Protein AF-0000000066300611 (afdb_homodimer)

Solvent-accessible surface area (backbone atoms only — not comparable to full-atom values): 15194 Å² total; per-residue (Å²): 109,29,47,36,50,57,90,80,69,51,39,39,29,37,36,24,60,88,38,47,88,64,49,62,66,86,45,49,84,45,43,46,34,36,36,34,33,24,65,70,36,45,50,52,45,61,69,58,53,57,88,77,66,75,49,32,30,39,36,43,58,37,56,87,83,40,64,66,54,74,66,55,47,49,52,50,50,51,55,45,48,54,32,42,75,70,75,20,22,33,38,34,24,20,60,80,40,23,33,62,27,28,38,52,51,17,42,52,34,35,78,69,68,40,88,54,21,62,62,50,34,23,71,48,38,35,75,59,28,38,67,39,70,66,33,49,50,47,43,52,54,56,45,56,77,74,98,105,30,50,36,54,47,90,82,68,49,36,42,30,40,36,24,57,88,37,46,90,65,49,62,64,86,46,49,84,44,43,45,32,38,37,33,33,24,66,70,36,46,49,52,46,63,69,58,55,59,90,79,65,76,50,32,31,39,34,44,56,36,57,88,83,42,64,67,54,72,66,55,46,50,52,51,50,51,54,47,48,55,32,39,75,68,76,18,23,34,37,33,25,19,62,79,40,24,32,62,26,28,38,52,50,17,43,53,40,34,77,69,67,41,88,56,22,61,63,50,35,23,70,47,35,34,75,58,28,40,67,38,71,67,34,50,49,46,41,52,54,56,46,58,77,73,98

Secondary structure (DSSP, 8-state):
-EEEESSSS-EEEEE-GGGGGG--GGGGGGEEEEEE-SHHHHHHHHHH--S---S-EEE----TT----HHHHHHHHHHHHHHHHTT-EEEEE-SSSSHHHHHHHHHHHHHTT-SSHHHHHHHHT-TT-S-SHHHHHHHHHHHHHH-/--EEEETTTEEEEEE-GGGGGG--GGGGGGEEEEEE--HHHHHHHHHH--S---S-EEE----TT----HHHHHHHHHHHHHHHHTT-EEEEE-SSSSHHHHHHHHHHHHHTT-SSHHHHHHHHT-TT-S-SHHHHHHHHHHHHHH-

InterPro domains:
  IPR000387 Tyrosine-specific protein phosphatases domain [PS50056] (74-107)
  IPR029021 Protein-tyrosine phosphatase-like [G3DSA:3.90.190.10] (31-146)
  IPR029021 Protein-tyrosine phosphatase-like [SSF52799] (42-145)
  IPR050561 Protein Tyrosine Phosphatase [PTHR23339] (54-143)

pLDDT: mean 81.82, std 16.59, range [35.62, 98.56]

Structure (mmCIF, N/CA/C/O backbone):
data_AF-0000000066300611-model_v1
#
loop_
_entity.id
_entity.type
_entity.pdbx_description
1 polymer 'Uncharacterized protein MJECL20'
#
loop_
_atom_site.group_PDB
_atom_site.id
_atom_site.type_symbol
_atom_site.label_atom_id
_atom_site.label_alt_id
_atom_site.label_comp_id
_atom_site.label_asym_id
_atom_site.label_entity_id
_atom_site.label_seq_id
_atom_site.pdbx_PDB_ins_code
_atom_site.Cartn_x
_atom_site.Cartn_y
_atom_site.Cartn_z
_atom_site.occupancy
_atom_site.B_iso_or_equiv
_atom_site.auth_seq_id
_atom_site.auth_comp_id
_atom_site.auth_asym_id
_atom_site.auth_atom_id
_atom_site.pdbx_PDB_model_num
ATOM 1 N N . MET A 1 1 ? 5.641 -22.641 1.576 1 38.28 1 MET A N 1
ATOM 2 C CA . MET A 1 1 ? 6.004 -21.281 1.202 1 38.28 1 MET A CA 1
ATOM 3 C C . MET A 1 1 ? 6.707 -21.25 -0.15 1 38.28 1 MET A C 1
ATOM 5 O O . MET A 1 1 ? 7.801 -21.812 -0.295 1 38.28 1 MET A O 1
ATOM 9 N N . GLY A 1 2 ? 5.961 -21.406 -1.256 1 44.06 2 GLY A N 1
ATOM 10 C CA . GLY A 1 2 ? 6.613 -21.531 -2.551 1 44.06 2 GLY A CA 1
ATOM 11 C C . GLY A 1 2 ? 7.23 -20.25 -3.037 1 44.06 2 GLY A C 1
ATOM 12 O O . GLY A 1 2 ? 6.785 -19.156 -2.662 1 44.06 2 GLY A O 1
ATOM 13 N N . LYS A 1 3 ? 8.586 -20.25 -3.113 1 54.28 3 LYS A N 1
ATOM 14 C CA . LYS A 1 3 ? 9.375 -19.172 -3.701 1 54.28 3 LYS A CA 1
ATOM 15 C C . LYS A 1 3 ? 9.227 -19.141 -5.219 1 54.28 3 LYS A C 1
ATOM 17 O O . LYS A 1 3 ? 9.195 -20.203 -5.863 1 54.28 3 LYS A O 1
ATOM 22 N N . CYS A 1 4 ? 8.398 -18.422 -5.734 1 49.91 4 CYS A N 1
ATOM 23 C CA . CYS A 1 4 ? 8.578 -18.234 -7.172 1 49.91 4 CYS A CA 1
ATOM 24 C C . CYS A 1 4 ? 9.719 -17.266 -7.457 1 49.91 4 CYS A C 1
ATOM 26 O O . CYS A 1 4 ? 9.68 -16.094 -7.047 1 49.91 4 CYS A O 1
ATOM 28 N N . ARG A 1 5 ? 10.969 -17.906 -7.391 1 49.34 5 ARG A N 1
ATOM 29 C CA . ARG A 1 5 ? 12.133 -17.094 -7.695 1 49.34 5 ARG A CA 1
ATOM 30 C C . ARG A 1 5 ? 12.195 -16.75 -9.18 1 49.34 5 ARG A C 1
ATOM 32 O O . ARG A 1 5 ? 11.953 -17.609 -10.031 1 49.34 5 ARG A O 1
ATOM 39 N N . HIS A 1 6 ? 11.594 -15.703 -9.594 1 43.25 6 HIS A N 1
ATOM 40 C CA . HIS A 1 6 ? 11.781 -15.539 -11.031 1 43.25 6 HIS A CA 1
ATOM 41 C C . HIS A 1 6 ? 13.242 -15.695 -11.422 1 43.25 6 HIS A C 1
ATOM 43 O O . HIS A 1 6 ? 13.602 -16.594 -12.18 1 43.25 6 HIS A O 1
ATOM 49 N N . ASN A 1 7 ? 13.969 -14.852 -12.07 1 41.53 7 ASN A N 1
ATOM 50 C CA . ASN A 1 7 ? 15.281 -15.109 -12.648 1 41.53 7 ASN A CA 1
ATOM 51 C C . ASN A 1 7 ? 16.328 -15.328 -11.57 1 41.53 7 ASN A C 1
ATOM 53 O O . ASN A 1 7 ? 17.5 -14.992 -11.758 1 41.53 7 ASN A O 1
ATOM 57 N N . GLY A 1 8 ? 16.156 -16.141 -10.469 1 38.12 8 GLY A N 1
ATOM 58 C CA . GLY A 1 8 ? 17.219 -16.312 -9.492 1 38.12 8 GLY A CA 1
ATOM 59 C C . GLY A 1 8 ? 17.219 -15.258 -8.406 1 38.12 8 GLY A C 1
ATOM 60 O O . GLY A 1 8 ? 17.891 -15.422 -7.383 1 38.12 8 GLY A O 1
ATOM 61 N N . GLU A 1 9 ? 16.859 -13.961 -8.672 1 40.28 9 GLU A N 1
ATOM 62 C CA . GLU A 1 9 ? 17.078 -12.883 -7.715 1 40.28 9 GLU A CA 1
ATOM 63 C C . GLU A 1 9 ? 15.781 -12.469 -7.035 1 40.28 9 GLU A C 1
ATOM 65 O O . GLU A 1 9 ? 15.797 -12.031 -5.883 1 40.28 9 GLU A O 1
ATOM 70 N N . VAL A 1 10 ? 14.797 -11.953 -7.746 1 43.28 10 VAL A N 1
ATOM 71 C CA . VAL A 1 10 ? 13.727 -11.242 -7.062 1 43.28 10 VAL A CA 1
ATOM 72 C C . VAL A 1 10 ? 12.727 -12.234 -6.488 1 43.28 10 VAL A C 1
ATOM 74 O O . VAL A 1 10 ? 12.141 -13.031 -7.227 1 43.28 10 VAL A O 1
ATOM 77 N N . SER A 1 11 ? 12.875 -12.641 -5.273 1 50.78 11 SER A N 1
ATOM 78 C CA . SER A 1 11 ? 12.07 -13.656 -4.598 1 50.78 11 SER A CA 1
ATOM 79 C C . SER A 1 11 ? 10.727 -13.086 -4.156 1 50.78 11 SER A C 1
ATOM 81 O O . SER A 1 11 ? 10.664 -12 -3.572 1 50.78 11 SER A O 1
ATOM 83 N N . ILE A 1 12 ? 9.781 -13 -5.105 1 55.75 12 ILE A N 1
ATOM 84 C CA . ILE A 1 12 ? 8.453 -12.766 -4.551 1 55.75 12 ILE A CA 1
ATOM 85 C C . ILE A 1 12 ? 7.957 -14.039 -3.859 1 55.75 12 ILE A C 1
ATOM 87 O O . ILE A 1 12 ? 8.141 -15.141 -4.371 1 55.75 12 ILE A O 1
ATOM 91 N N . PHE A 1 13 ? 7.781 -13.984 -2.574 1 59.84 13 PHE A N 1
ATOM 92 C CA . PHE A 1 13 ? 7.309 -15.109 -1.784 1 59.84 13 PHE A CA 1
ATOM 93 C C . PHE A 1 13 ? 5.789 -15.094 -1.671 1 59.84 13 PHE A C 1
ATOM 95 O O . PHE A 1 13 ? 5.188 -14.031 -1.49 1 59.84 13 PHE A O 1
ATOM 102 N N . GLY A 1 14 ? 5.262 -16.062 -2.262 1 60.91 14 GLY A N 1
ATOM 103 C CA . GLY A 1 14 ? 3.883 -16.312 -1.862 1 60.91 14 GLY A CA 1
ATOM 104 C C . GLY A 1 14 ? 3.764 -17.016 -0.524 1 60.91 14 GLY A C 1
ATOM 105 O O . GLY A 1 14 ? 4.492 -17.969 -0.251 1 60.91 14 GLY A O 1
ATOM 106 N N . VAL A 1 15 ? 3.229 -16.438 0.448 1 58.19 15 VAL A N 1
ATOM 107 C CA . VAL A 1 15 ? 3.094 -17.062 1.756 1 58.19 15 VAL A CA 1
ATOM 108 C C . VAL A 1 15 ? 1.617 -17.297 2.068 1 58.19 15 VAL A C 1
ATOM 110 O O . VAL A 1 15 ? 0.767 -16.469 1.72 1 58.19 15 VAL A O 1
ATOM 113 N N . ARG A 1 16 ? 1.437 -18.531 2.467 1 58.03 16 ARG A N 1
ATOM 114 C CA . ARG A 1 16 ? 0.155 -18.812 3.104 1 58.03 16 ARG A CA 1
ATOM 115 C C . ARG A 1 16 ? 0.204 -18.516 4.598 1 58.03 16 ARG A C 1
ATOM 117 O O . ARG A 1 16 ? 1.184 -18.844 5.27 1 58.03 16 ARG A O 1
ATOM 124 N N . PRO A 1 17 ? -0.755 -17.734 5.062 1 56.66 17 PRO A N 1
ATOM 125 C CA . PRO A 1 17 ? -0.739 -17.484 6.504 1 56.66 17 PRO A CA 1
ATOM 126 C C . PRO A 1 17 ? -0.326 -18.703 7.316 1 56.66 17 PRO A C 1
ATOM 128 O O . PRO A 1 17 ? 0.422 -18.578 8.289 1 56.66 17 PRO A O 1
ATOM 131 N N . ALA A 1 18 ? -0.857 -19.828 6.867 1 52.28 18 ALA A N 1
ATOM 132 C CA . ALA A 1 18 ? -0.562 -21.031 7.629 1 52.28 18 ALA A CA 1
ATOM 133 C C . ALA A 1 18 ? 0.941 -21.297 7.684 1 52.28 18 ALA A C 1
ATOM 135 O O . ALA A 1 18 ? 1.423 -22 8.578 1 52.28 18 ALA A O 1
ATOM 136 N N . SER A 1 19 ? 1.574 -20.625 6.793 1 55.75 19 SER A N 1
ATOM 137 C CA . SER A 1 19 ? 3.014 -20.875 6.734 1 55.75 19 SER A CA 1
ATOM 138 C C . SER A 1 19 ? 3.785 -19.766 7.453 1 55.75 19 SER A C 1
ATOM 140 O O . SER A 1 19 ? 5.016 -19.828 7.547 1 55.75 19 SER A O 1
ATOM 142 N N . PHE A 1 20 ? 3.07 -18.844 7.957 1 60 20 PHE A N 1
ATOM 143 C CA . PHE A 1 20 ? 3.736 -17.672 8.531 1 60 20 PHE A CA 1
ATOM 144 C C . PHE A 1 20 ? 4.59 -18.078 9.727 1 60 20 PHE A C 1
ATOM 146 O O . PHE A 1 20 ? 5.707 -17.578 9.891 1 60 20 PHE A O 1
ATOM 153 N N . PRO A 1 21 ? 4.109 -18.938 10.484 1 56.88 21 PRO A N 1
ATOM 154 C CA . PRO A 1 21 ? 5.031 -19.359 11.547 1 56.88 21 PRO A CA 1
ATOM 155 C C . PRO A 1 21 ? 6.352 -19.891 11.008 1 56.88 21 PRO A C 1
ATOM 157 O O . PRO A 1 21 ? 7.355 -19.906 11.719 1 56.88 21 PRO A O 1
ATOM 160 N N . TYR A 1 22 ? 6.254 -20.219 9.781 1 55.12 22 TYR A N 1
ATOM 161 C CA . TYR A 1 22 ? 7.445 -20.766 9.156 1 55.12 22 TYR A CA 1
ATOM 162 C C . TYR A 1 22 ? 8.109 -19.75 8.242 1 55.12 22 TYR A C 1
ATOM 164 O O . TYR A 1 22 ? 8.984 -20.094 7.441 1 55.12 22 TYR A O 1
ATOM 172 N N . PHE A 1 23 ? 7.586 -18.562 8.391 1 60.22 23 PHE A N 1
ATOM 173 C CA . PHE A 1 23 ? 8.195 -17.5 7.605 1 60.22 23 PHE A CA 1
ATOM 174 C C . PHE A 1 23 ? 9.68 -17.391 7.918 1 60.22 23 PHE A C 1
ATOM 176 O O . PHE A 1 23 ? 10.078 -17.391 9.086 1 60.22 23 PHE A O 1
ATOM 183 N N . PRO A 1 24 ? 10.422 -17.516 6.859 1 56.91 24 PRO A N 1
ATOM 184 C CA . PRO A 1 24 ? 11.859 -17.391 7.117 1 56.91 24 PRO A CA 1
ATOM 185 C C . PRO A 1 24 ? 12.25 -15.984 7.578 1 56.91 24 PRO A C 1
ATOM 187 O O . PRO A 1 24 ? 12.688 -15.172 6.77 1 56.91 24 PRO A O 1
ATOM 190 N N . PHE A 1 25 ? 12.164 -15.812 8.82 1 60.84 25 PHE A N 1
ATOM 191 C CA . PHE A 1 25 ? 12.438 -14.516 9.43 1 60.84 25 PHE A CA 1
ATOM 192 C C . PHE A 1 25 ? 13.875 -14.078 9.156 1 60.84 25 PHE A C 1
ATOM 194 O O . PHE A 1 25 ? 14.18 -12.883 9.188 1 60.84 25 PHE A O 1
ATOM 201 N N . ASN A 1 26 ? 14.641 -15.109 8.789 1 60.31 26 ASN A N 1
ATOM 202 C CA . ASN A 1 26 ? 16.016 -14.773 8.445 1 60.31 26 ASN A CA 1
ATOM 203 C C . ASN A 1 26 ? 16.094 -13.945 7.164 1 60.31 26 ASN A C 1
ATOM 205 O O . ASN A 1 26 ? 17.094 -13.297 6.898 1 60.31 26 ASN A O 1
ATOM 209 N N . LEU A 1 27 ? 15.008 -13.984 6.484 1 62.88 27 LEU A N 1
ATOM 210 C CA . LEU A 1 27 ? 14.984 -13.242 5.227 1 62.88 27 LEU A CA 1
ATOM 211 C C . LEU A 1 27 ? 14.281 -11.898 5.406 1 62.88 27 LEU A C 1
ATOM 213 O O . LEU A 1 27 ? 14.172 -11.125 4.457 1 62.88 27 LEU A O 1
ATOM 217 N N . MET A 1 28 ? 14.008 -11.648 6.641 1 70.56 28 MET A N 1
ATOM 218 C CA . MET A 1 28 ? 13.25 -10.43 6.898 1 70.56 28 MET A CA 1
ATOM 219 C C . MET A 1 28 ? 14.047 -9.188 6.5 1 70.56 28 MET A C 1
ATOM 221 O O . MET A 1 28 ? 13.477 -8.195 6.059 1 70.56 28 MET A O 1
ATOM 225 N N . ASP A 1 29 ? 15.375 -9.383 6.52 1 76.12 29 ASP A N 1
ATOM 226 C CA . ASP A 1 29 ? 16.234 -8.242 6.191 1 76.12 29 ASP A CA 1
ATOM 227 C C . ASP A 1 29 ? 16.203 -7.953 4.695 1 76.12 29 ASP A C 1
ATOM 229 O O . ASP A 1 29 ? 16.531 -6.84 4.27 1 76.12 29 ASP A O 1
ATOM 233 N N . ARG A 1 30 ? 15.812 -8.938 3.98 1 80.5 30 ARG A N 1
ATOM 234 C CA . ARG A 1 30 ? 15.789 -8.781 2.529 1 80.5 30 ARG A CA 1
ATOM 235 C C . ARG A 1 30 ? 14.414 -8.312 2.053 1 80.5 30 ARG A C 1
ATOM 237 O O . ARG A 1 30 ? 14.273 -7.859 0.915 1 80.5 30 ARG A O 1
ATOM 244 N N . ILE A 1 31 ? 13.508 -8.391 2.971 1 84.06 31 ILE A N 1
ATOM 245 C CA . ILE A 1 31 ? 12.141 -8.055 2.584 1 84.06 31 ILE A CA 1
ATOM 246 C C . ILE A 1 31 ? 11.922 -6.551 2.717 1 84.06 31 ILE A C 1
ATOM 248 O O . ILE A 1 31 ? 12.156 -5.977 3.779 1 84.06 31 ILE A O 1
ATOM 252 N N . GLY A 1 32 ? 11.523 -5.996 1.557 1 86.62 32 GLY A N 1
ATOM 253 C CA . GLY A 1 32 ? 11.258 -4.566 1.556 1 86.62 32 GLY A CA 1
ATOM 254 C C . GLY A 1 32 ? 9.781 -4.23 1.59 1 86.62 32 GLY A C 1
ATOM 255 O O . GLY A 1 32 ? 9.406 -3.094 1.88 1 86.62 32 GLY A O 1
ATOM 256 N N . GLY A 1 33 ? 8.961 -5.254 1.275 1 89.31 33 GLY A N 1
ATOM 257 C CA . GLY A 1 33 ? 7.535 -4.965 1.229 1 89.31 33 GLY A CA 1
ATOM 258 C C . GLY A 1 33 ? 6.668 -6.207 1.35 1 89.31 33 GLY A C 1
ATOM 259 O O . GLY A 1 33 ? 7.098 -7.309 0.994 1 89.31 33 GLY A O 1
ATOM 260 N N . PHE A 1 34 ? 5.5 -5.988 1.832 1 89.12 34 PHE A N 1
ATOM 261 C CA . PHE A 1 34 ? 4.457 -7.008 1.874 1 89.12 34 PHE A CA 1
ATOM 262 C C . PHE A 1 34 ? 3.254 -6.59 1.037 1 89.12 34 PHE A C 1
ATOM 264 O O . PHE A 1 34 ? 2.855 -5.422 1.054 1 89.12 34 PHE A O 1
ATOM 271 N N . VAL A 1 35 ? 2.76 -7.594 0.312 1 92.06 35 VAL A N 1
ATOM 272 C CA . VAL A 1 35 ? 1.477 -7.406 -0.358 1 92.06 35 VAL A CA 1
ATOM 273 C C . VAL A 1 35 ? 0.44 -8.359 0.232 1 92.06 35 VAL A C 1
ATOM 275 O O . VAL A 1 35 ? 0.629 -9.578 0.215 1 92.06 35 VAL A O 1
ATOM 278 N N . ILE A 1 36 ? -0.588 -7.781 0.734 1 90.25 36 ILE A N 1
ATOM 279 C CA . ILE A 1 36 ? -1.678 -8.555 1.324 1 90.25 36 ILE A CA 1
ATOM 280 C C . ILE A 1 36 ? -2.926 -8.43 0.453 1 90.25 36 ILE A C 1
ATOM 282 O O . ILE A 1 36 ? -3.385 -7.324 0.167 1 90.25 36 ILE A O 1
ATOM 286 N N . LEU A 1 37 ? -3.561 -9.578 0.119 1 92.5 37 LEU A N 1
ATOM 287 C CA . LEU A 1 37 ? -4.523 -9.539 -0.976 1 92.5 37 LEU A CA 1
ATOM 288 C C . LEU A 1 37 ? -5.938 -9.805 -0.468 1 92.5 37 LEU A C 1
ATOM 290 O O . LEU A 1 37 ? -6.883 -9.867 -1.256 1 92.5 37 LEU A O 1
ATOM 294 N N . ASP A 1 38 ? -6.09 -10.039 0.83 1 87 38 ASP A N 1
ATOM 295 C CA . ASP A 1 38 ? -7.445 -10.227 1.334 1 87 38 ASP A CA 1
ATOM 296 C C . ASP A 1 38 ? -7.555 -9.781 2.791 1 87 38 ASP A C 1
ATOM 298 O O . ASP A 1 38 ? -6.555 -9.742 3.51 1 87 38 ASP A O 1
ATOM 302 N N . GLU A 1 39 ? -8.773 -9.602 3.152 1 81.06 39 GLU A N 1
ATOM 303 C CA . GLU A 1 39 ? -9.055 -8.992 4.453 1 81.06 39 GLU A CA 1
ATOM 304 C C . GLU A 1 39 ? -8.734 -9.961 5.59 1 81.06 39 GLU A C 1
ATOM 306 O O . GLU A 1 39 ? -8.266 -9.547 6.652 1 81.06 39 GLU A O 1
ATOM 311 N N . LEU A 1 40 ? -9.086 -11.188 5.371 1 80.44 40 LEU A N 1
ATOM 312 C CA . LEU A 1 40 ? -8.852 -12.172 6.422 1 80.44 40 LEU A CA 1
ATOM 313 C C . LEU A 1 40 ? -7.371 -12.266 6.766 1 80.44 40 LEU A C 1
ATOM 315 O O . LEU A 1 40 ? -7 -12.273 7.941 1 80.44 40 LEU A O 1
ATOM 319 N N . TRP A 1 41 ? -6.582 -12.273 5.777 1 80.75 41 TRP A N 1
ATOM 320 C CA . TRP A 1 41 ? -5.141 -12.305 6 1 80.75 41 TRP A CA 1
ATOM 321 C C . TRP A 1 41 ? -4.652 -10.984 6.602 1 80.75 41 TRP A C 1
ATOM 323 O O . TRP A 1 41 ? -3.764 -10.984 7.457 1 80.75 41 TRP A O 1
ATOM 333 N N . LEU A 1 42 ? -5.141 -9.859 6.172 1 82.25 42 LEU A N 1
ATOM 334 C CA . LEU A 1 42 ? -4.762 -8.57 6.746 1 82.25 42 LEU A CA 1
ATOM 335 C C . LEU A 1 42 ? -5 -8.555 8.25 1 82.25 42 LEU A C 1
ATOM 337 O O . LEU A 1 42 ? -4.148 -8.102 9.016 1 82.25 42 LEU A O 1
ATOM 341 N N . ARG A 1 43 ? -6.133 -9.055 8.648 1 79.06 43 ARG A N 1
ATOM 342 C CA . ARG A 1 43 ? -6.473 -9.086 10.07 1 79.06 43 ARG A CA 1
ATOM 343 C C . ARG A 1 43 ? -5.473 -9.93 10.852 1 79.06 43 ARG A C 1
ATOM 345 O O . ARG A 1 43 ? -5 -9.523 11.914 1 79.06 43 ARG A O 1
ATOM 352 N N . ARG A 1 44 ? -5.211 -11.055 10.312 1 76.88 44 ARG A N 1
ATOM 353 C CA . ARG A 1 44 ? -4.25 -11.938 10.961 1 76.88 44 ARG A CA 1
ATOM 354 C C . ARG A 1 44 ? -2.863 -11.297 11 1 76.88 44 ARG A C 1
ATOM 356 O O . ARG A 1 44 ? -2.162 -11.391 12.008 1 76.88 44 ARG A O 1
ATOM 363 N N . TRP A 1 45 ? -2.553 -10.688 9.898 1 76.88 45 TRP A N 1
ATOM 364 C CA . TRP A 1 45 ? -1.269 -10.008 9.781 1 76.88 45 TRP A CA 1
ATOM 365 C C . TRP A 1 45 ? -1.129 -8.922 10.844 1 76.88 45 TRP A C 1
ATOM 367 O O . TRP A 1 45 ? -0.079 -8.797 11.477 1 76.88 45 TRP A O 1
ATOM 377 N N . CYS A 1 46 ? -2.113 -8.141 11.086 1 76.38 46 CYS A N 1
ATOM 378 C CA . CYS A 1 46 ? -2.1 -7.059 12.062 1 76.38 46 CYS A CA 1
ATOM 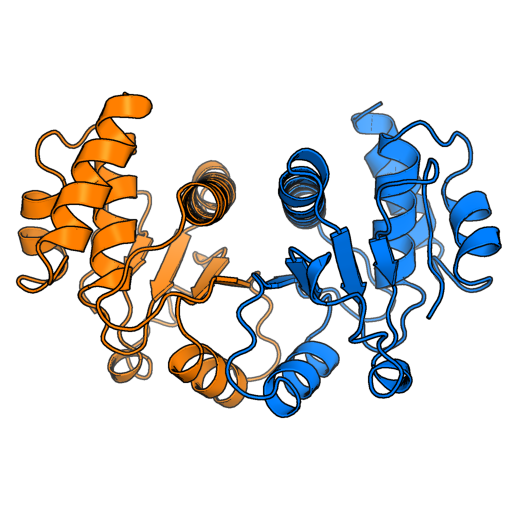379 C C . CYS A 1 46 ? -1.974 -7.605 13.484 1 76.38 46 CYS A C 1
ATOM 381 O O . CYS A 1 46 ? -1.42 -6.945 14.359 1 76.38 46 CYS A O 1
ATOM 383 N N . GLU A 1 47 ? -2.445 -8.852 13.664 1 73.62 47 GLU A N 1
ATOM 384 C CA . GLU A 1 47 ? -2.383 -9.484 14.984 1 73.62 47 GLU A CA 1
ATOM 385 C C . GLU A 1 47 ? -0.982 -10.016 15.273 1 73.62 47 GLU A C 1
ATOM 387 O O . GLU A 1 47 ? -0.556 -10.062 16.422 1 73.62 47 GLU A O 1
ATOM 392 N N . ILE A 1 48 ? -0.326 -10.484 14.219 1 68.81 48 ILE A N 1
ATOM 393 C CA . ILE A 1 48 ? 0.927 -11.203 14.438 1 68.81 48 ILE A CA 1
ATOM 394 C C . ILE A 1 48 ? 2.1 -10.227 14.336 1 68.81 48 ILE A C 1
ATOM 396 O O . ILE A 1 48 ? 3.178 -10.484 14.883 1 68.81 48 ILE A O 1
ATOM 400 N N . ILE A 1 49 ? 1.809 -9.367 13.469 1 60.66 49 ILE A N 1
ATOM 401 C CA . ILE A 1 49 ? 2.936 -8.461 13.289 1 60.66 49 ILE A CA 1
ATOM 402 C C . ILE A 1 49 ? 3.35 -7.879 14.633 1 60.66 49 ILE A C 1
ATOM 404 O O . ILE A 1 49 ? 2.504 -7.422 15.406 1 60.66 49 ILE A O 1
ATOM 408 N N . GLU A 1 50 ? 4.441 -8.641 15.164 1 58.22 50 GLU A N 1
ATOM 409 C CA . GLU A 1 50 ? 5.031 -8.133 16.391 1 58.22 50 GLU A CA 1
ATOM 410 C C . GLU A 1 50 ? 5.699 -6.781 16.172 1 58.22 50 GLU A C 1
ATOM 412 O O . GLU A 1 50 ? 6.223 -6.516 15.086 1 58.22 50 GLU A O 1
ATOM 417 N N . TYR A 1 51 ? 5.324 -5.707 16.938 1 52.38 51 TYR A N 1
ATOM 418 C CA . TYR A 1 51 ? 5.969 -4.402 17.047 1 52.38 51 TYR A CA 1
ATOM 419 C C . TYR A 1 51 ? 7.473 -4.551 17.234 1 52.38 51 TYR A C 1
ATOM 421 O O . TYR A 1 51 ? 7.934 -5.391 18 1 52.38 51 TYR A O 1
ATOM 429 N N . PRO A 1 52 ? 7.926 -3.73 16.25 1 49.84 52 PRO A N 1
ATOM 430 C CA . PRO A 1 52 ? 7.559 -2.818 15.172 1 49.84 52 PRO A CA 1
ATOM 431 C C . PRO A 1 52 ? 7.777 -3.426 13.789 1 49.84 52 PRO A C 1
ATOM 433 O O . PRO A 1 52 ? 8.891 -3.838 13.461 1 49.84 52 PRO A O 1
ATOM 436 N N . MET A 1 53 ? 6.852 -4.102 13.156 1 57.91 53 MET A N 1
ATOM 437 C CA . MET A 1 53 ? 7.121 -4.414 11.758 1 57.91 53 MET A CA 1
ATOM 438 C C . MET A 1 53 ? 7.281 -3.139 10.93 1 57.91 53 MET A C 1
ATOM 440 O O . MET A 1 53 ? 6.367 -2.316 10.867 1 57.91 53 MET A O 1
ATOM 444 N N . LYS A 1 54 ? 8.555 -2.943 10.609 1 76.69 54 LYS A N 1
ATOM 445 C CA . LYS A 1 54 ? 8.93 -1.707 9.93 1 76.69 54 LYS A CA 1
ATOM 446 C C . LYS A 1 54 ? 9.047 -1.919 8.43 1 76.69 54 LYS A C 1
ATOM 448 O O . LYS A 1 54 ? 9.984 -1.427 7.797 1 76.69 54 LYS A O 1
ATOM 453 N N . ILE A 1 55 ? 8.164 -2.857 7.93 1 84.25 55 ILE A N 1
ATOM 454 C CA . ILE A 1 55 ? 8.227 -3.102 6.492 1 84.25 55 ILE A CA 1
ATOM 455 C C . ILE A 1 55 ? 6.977 -2.549 5.816 1 84.25 55 ILE A C 1
ATOM 457 O O . ILE A 1 55 ? 5.855 -2.852 6.23 1 84.25 55 ILE A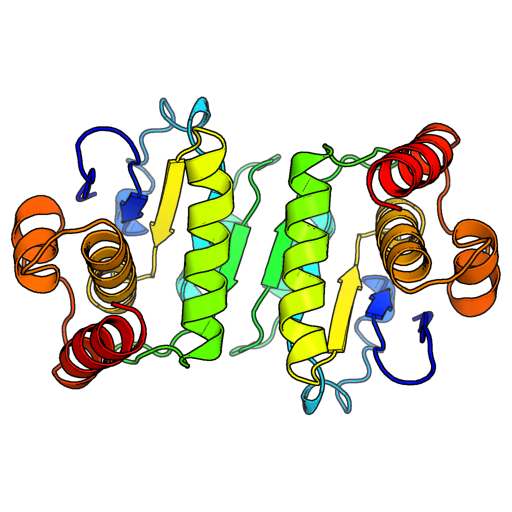 O 1
ATOM 461 N N . PRO A 1 56 ? 7.141 -1.707 4.793 1 91.62 56 PRO A N 1
ATOM 462 C CA . PRO A 1 56 ? 5.977 -1.221 4.047 1 91.62 56 PRO A CA 1
ATOM 463 C C . PRO A 1 56 ? 5.074 -2.352 3.561 1 91.62 56 PRO A C 1
ATOM 465 O O . PRO A 1 56 ? 5.562 -3.404 3.148 1 91.62 56 PRO A O 1
ATOM 468 N N . THR A 1 57 ? 3.754 -2.113 3.709 1 90.06 57 THR A N 1
ATOM 469 C CA . THR A 1 57 ? 2.773 -3.141 3.371 1 90.06 57 THR A CA 1
ATOM 470 C C . THR A 1 57 ? 1.65 -2.557 2.518 1 90.06 57 THR A C 1
ATOM 472 O O . THR A 1 57 ? 1.101 -1.502 2.842 1 90.06 57 THR A O 1
ATOM 475 N N . LEU A 1 58 ? 1.432 -3.227 1.402 1 93.56 58 LEU A N 1
ATOM 476 C CA . LEU A 1 58 ? 0.322 -2.861 0.528 1 93.56 58 LEU A CA 1
ATOM 477 C C . LEU A 1 58 ? -0.825 -3.859 0.661 1 93.56 58 LEU A C 1
ATOM 479 O O . LEU A 1 58 ? -0.644 -5.055 0.421 1 93.56 58 LEU A O 1
ATOM 483 N N . TYR A 1 59 ? -1.929 -3.346 1.061 1 91.5 59 TYR A N 1
ATOM 484 C CA . TYR A 1 59 ? -3.156 -4.133 1.116 1 91.5 59 TYR A CA 1
ATOM 485 C C . TYR A 1 59 ? -4.062 -3.811 -0.064 1 91.5 59 TYR A C 1
ATOM 487 O O . TYR A 1 59 ? -4.441 -2.654 -0.269 1 91.5 59 TYR A O 1
ATOM 495 N N . VAL A 1 60 ? -4.336 -4.797 -0.876 1 93.94 60 VAL A N 1
ATOM 496 C CA 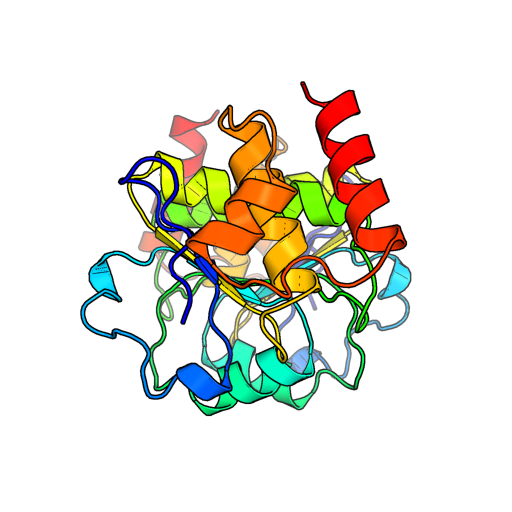. VAL A 1 60 ? -5.27 -4.703 -1.992 1 93.94 60 VAL A CA 1
ATOM 497 C C . VAL A 1 60 ? -6.312 -5.812 -1.894 1 93.94 60 VAL A C 1
ATOM 499 O O . VAL A 1 60 ? -6.031 -6.965 -2.232 1 93.94 60 VAL A O 1
ATOM 502 N N . PRO A 1 61 ? -7.508 -5.449 -1.519 1 91.06 61 PRO A N 1
ATOM 503 C CA . PRO A 1 61 ? -8.516 -6.496 -1.323 1 91.06 61 PRO A CA 1
ATOM 504 C C . PRO A 1 61 ? -9.008 -7.09 -2.639 1 91.06 61 PRO A C 1
ATOM 506 O O . PRO A 1 61 ? -9.453 -6.352 -3.525 1 91.06 61 PRO A O 1
ATOM 509 N N . ILE A 1 62 ? -8.914 -8.406 -2.771 1 93.25 62 ILE A N 1
ATOM 510 C CA . ILE A 1 62 ? -9.438 -9.188 -3.891 1 93.25 62 ILE A CA 1
ATOM 511 C C . ILE A 1 62 ? -10.359 -10.289 -3.369 1 93.25 62 ILE A C 1
ATOM 513 O O . ILE A 1 62 ? -10.016 -11 -2.422 1 93.25 62 ILE A O 1
ATOM 517 N N . GLU A 1 63 ? -11.547 -10.398 -3.941 1 92.31 63 GLU A N 1
ATOM 518 C CA . GLU A 1 63 ? -12.5 -11.43 -3.535 1 92.31 63 GLU A CA 1
ATOM 519 C C . GLU A 1 63 ? -11.922 -12.828 -3.727 1 92.31 63 GLU A C 1
ATOM 521 O O . GLU A 1 63 ? -11.227 -13.086 -4.711 1 92.31 63 GLU A O 1
ATOM 526 N N . ASP A 1 64 ? -12.273 -13.68 -2.762 1 90.88 64 ASP A N 1
ATOM 527 C CA . ASP A 1 64 ? -11.852 -15.062 -2.902 1 90.88 64 ASP A CA 1
ATOM 528 C C . ASP A 1 64 ? -12.242 -15.625 -4.27 1 90.88 64 ASP A C 1
ATOM 530 O O . ASP A 1 64 ? -13.352 -15.391 -4.746 1 90.88 64 ASP A O 1
ATOM 534 N N . TYR A 1 65 ? -11.266 -16.297 -4.984 1 94.5 65 TYR A N 1
ATOM 535 C CA . TYR A 1 65 ? -11.422 -16.875 -6.312 1 94.5 65 TYR A CA 1
ATOM 536 C C . TYR A 1 65 ? -11.602 -15.797 -7.371 1 94.5 65 TYR A C 1
ATOM 538 O O . TYR A 1 65 ? -11.836 -16.094 -8.539 1 94.5 65 TYR A O 1
ATOM 546 N N . GLY A 1 66 ? -11.492 -14.547 -6.957 1 95.38 66 GLY A N 1
ATOM 547 C CA . GLY A 1 66 ? -11.711 -13.438 -7.871 1 95.38 66 GLY A CA 1
ATOM 548 C C . GLY A 1 66 ? -10.43 -12.875 -8.453 1 95.38 66 GLY A C 1
ATOM 549 O O . GLY A 1 66 ? -9.359 -13.477 -8.305 1 95.38 66 GLY A O 1
ATOM 550 N N . ILE A 1 67 ? -10.578 -11.828 -9.242 1 96.56 67 ILE A N 1
ATOM 551 C CA . ILE A 1 67 ? -9.477 -11.125 -9.883 1 96.56 67 ILE A CA 1
ATOM 552 C C . ILE A 1 67 ? -9.484 -9.656 -9.445 1 96.56 67 ILE A C 1
ATOM 554 O O . ILE A 1 67 ? -10.531 -9.117 -9.07 1 96.56 67 ILE A O 1
ATOM 558 N N . PRO A 1 68 ? -8.32 -9.055 -9.367 1 95.81 68 PRO A N 1
ATOM 559 C CA . PRO A 1 68 ? -8.305 -7.609 -9.141 1 95.81 68 PRO A CA 1
ATOM 560 C C . PRO A 1 68 ? -8.766 -6.812 -10.359 1 95.81 68 PRO A C 1
ATOM 562 O O . PRO A 1 68 ? -8.883 -7.367 -11.453 1 95.81 68 PRO A O 1
ATOM 565 N N . THR A 1 69 ? -9.133 -5.516 -10.141 1 93.38 69 THR A N 1
ATOM 566 C CA . THR A 1 69 ? -9.25 -4.621 -11.289 1 93.38 69 THR A CA 1
ATOM 567 C C . THR A 1 69 ? -7.887 -4.414 -11.945 1 93.38 69 THR A C 1
ATOM 569 O O . THR A 1 69 ? -6.848 -4.676 -11.336 1 93.38 69 THR A O 1
ATOM 572 N N . VAL A 1 70 ? -7.883 -3.988 -13.148 1 95.38 70 VAL A N 1
ATOM 573 C CA . VAL A 1 70 ? -6.641 -3.689 -13.852 1 95.38 70 VAL A CA 1
ATOM 574 C C . VAL A 1 70 ? -5.855 -2.627 -13.086 1 95.38 70 VAL A C 1
ATOM 576 O O . VAL A 1 70 ? -4.633 -2.734 -12.938 1 95.38 70 VAL A O 1
ATOM 579 N N . GLU A 1 71 ? -6.551 -1.666 -12.547 1 90.5 71 GLU A N 1
ATOM 580 C CA . GLU A 1 71 ? -5.93 -0.586 -11.789 1 90.5 71 GLU A CA 1
ATOM 581 C C . GLU A 1 71 ? -5.273 -1.113 -10.516 1 90.5 71 GLU A C 1
ATOM 583 O O . GLU A 1 71 ? -4.156 -0.717 -10.18 1 90.5 71 GLU A O 1
ATOM 588 N N . ASP A 1 72 ? -5.961 -2.02 -9.836 1 93.12 72 ASP A N 1
ATOM 589 C CA . ASP A 1 72 ? -5.414 -2.611 -8.617 1 93.12 72 ASP A CA 1
ATOM 590 C C . ASP A 1 72 ? -4.188 -3.467 -8.93 1 93.12 72 ASP A C 1
ATOM 592 O O . ASP A 1 72 ? -3.225 -3.479 -8.164 1 93.12 72 ASP A O 1
ATOM 596 N N . MET A 1 73 ? -4.215 -4.133 -10.039 1 96 73 MET A N 1
ATOM 597 C CA . MET A 1 73 ? -3.055 -4.934 -10.43 1 96 73 MET A CA 1
ATOM 598 C C . MET A 1 73 ? -1.865 -4.039 -10.766 1 96 73 MET A C 1
ATOM 600 O O . MET A 1 73 ? -0.726 -4.359 -10.422 1 96 73 MET A O 1
ATOM 604 N N . ASP A 1 74 ? -2.162 -2.91 -11.438 1 94.44 74 ASP A N 1
ATOM 605 C CA . ASP A 1 74 ? -1.102 -1.944 -11.703 1 94.44 74 ASP A CA 1
ATOM 606 C C . ASP A 1 74 ? -0.445 -1.475 -10.406 1 94.44 74 ASP A C 1
ATOM 608 O O . ASP A 1 74 ? 0.78 -1.365 -10.328 1 94.44 74 ASP A O 1
ATOM 612 N N . LEU A 1 75 ? -1.274 -1.208 -9.484 1 93.19 75 LEU A N 1
ATOM 613 C CA . LEU A 1 75 ? -0.794 -0.77 -8.18 1 93.19 75 LEU A CA 1
ATOM 614 C C . LEU A 1 75 ? 0.108 -1.826 -7.547 1 93.19 75 LEU A C 1
ATOM 616 O O . LEU A 1 75 ? 1.17 -1.502 -7.012 1 93.19 75 LEU A O 1
ATOM 620 N N . ILE A 1 76 ? -0.231 -3.08 -7.594 1 94.75 76 ILE A N 1
ATOM 621 C CA . ILE A 1 76 ? 0.541 -4.188 -7.043 1 94.75 76 ILE A CA 1
ATOM 622 C C . ILE A 1 76 ? 1.872 -4.309 -7.781 1 94.75 76 ILE A C 1
ATOM 624 O O . ILE A 1 76 ? 2.932 -4.398 -7.156 1 94.75 76 ILE A O 1
ATOM 628 N N . VAL A 1 77 ? 1.756 -4.25 -9.062 1 93.38 77 VAL A N 1
ATOM 629 C CA . VAL A 1 77 ? 2.953 -4.398 -9.891 1 93.38 77 VAL A CA 1
ATOM 630 C C . VAL A 1 77 ? 3.924 -3.258 -9.594 1 93.38 77 VAL A C 1
ATOM 632 O O . VAL A 1 77 ? 5.129 -3.482 -9.445 1 93.38 77 VAL A O 1
ATOM 635 N N . ASP A 1 78 ? 3.424 -2.057 -9.516 1 91.88 78 ASP A N 1
ATOM 636 C CA . ASP A 1 78 ? 4.273 -0.902 -9.242 1 91.88 78 ASP A CA 1
ATOM 637 C C . ASP A 1 78 ? 4.93 -1.019 -7.867 1 91.88 78 ASP A C 1
ATOM 639 O O . ASP A 1 78 ? 6.094 -0.649 -7.695 1 91.88 78 ASP A O 1
ATOM 643 N N . PHE A 1 79 ? 4.211 -1.505 -6.922 1 93.25 79 PHE A N 1
ATOM 644 C CA . PHE A 1 79 ? 4.746 -1.712 -5.582 1 93.25 79 PHE A CA 1
ATOM 645 C C . PHE A 1 79 ? 5.879 -2.727 -5.602 1 93.25 79 PHE A C 1
ATOM 647 O O . PHE A 1 79 ? 6.934 -2.502 -4.996 1 93.25 79 PHE A O 1
ATOM 654 N N . ILE A 1 80 ? 5.672 -3.824 -6.293 1 90.69 80 ILE A N 1
ATOM 655 C CA . ILE A 1 80 ? 6.695 -4.859 -6.398 1 90.69 80 ILE A CA 1
ATOM 656 C C . ILE A 1 80 ? 7.922 -4.309 -7.121 1 90.69 80 ILE A C 1
ATOM 658 O O . ILE A 1 80 ? 9.047 -4.461 -6.648 1 90.69 80 ILE A O 1
ATOM 662 N N . LYS A 1 81 ? 7.676 -3.609 -8.188 1 89.81 81 LYS A N 1
ATOM 663 C CA . LYS A 1 81 ? 8.758 -3.049 -8.992 1 89.81 81 LYS A CA 1
ATOM 664 C C . LYS A 1 81 ? 9.617 -2.098 -8.164 1 89.81 81 LYS A C 1
ATOM 666 O O . LYS A 1 81 ? 10.844 -2.107 -8.266 1 89.81 81 LYS A O 1
ATOM 671 N N . TYR A 1 82 ? 8.953 -1.333 -7.406 1 88.38 82 TYR A N 1
ATOM 672 C CA . TYR A 1 82 ? 9.664 -0.379 -6.562 1 88.38 82 TYR A CA 1
ATOM 673 C C . TYR A 1 82 ? 10.664 -1.09 -5.66 1 88.38 82 TYR A C 1
ATOM 675 O O . TYR A 1 82 ? 11.844 -0.725 -5.621 1 88.38 82 TYR A O 1
ATOM 683 N N . HIS A 1 83 ? 10.289 -2.076 -4.961 1 89.5 83 HIS A N 1
ATOM 684 C CA . HIS A 1 83 ? 11.141 -2.756 -3.996 1 89.5 83 HIS A CA 1
ATOM 685 C C . HIS A 1 83 ? 12.195 -3.607 -4.695 1 89.5 83 HIS A C 1
ATOM 687 O O . HIS A 1 83 ? 13.359 -3.615 -4.297 1 89.5 83 HIS A O 1
ATOM 693 N N . VAL A 1 84 ? 11.812 -4.238 -5.77 1 86.81 84 VAL A N 1
ATOM 694 C CA . VAL A 1 84 ? 12.734 -5.113 -6.484 1 86.81 84 VAL A CA 1
ATOM 695 C C . VAL A 1 84 ? 13.828 -4.281 -7.152 1 86.81 84 VAL A C 1
ATOM 697 O O . VAL A 1 84 ? 14.992 -4.68 -7.172 1 86.81 84 VAL A O 1
ATOM 700 N N . SER A 1 85 ? 13.422 -3.15 -7.668 1 86.75 85 SER A N 1
ATOM 701 C CA . SER A 1 85 ? 14.398 -2.277 -8.312 1 86.75 85 SER A CA 1
ATOM 702 C C . SER A 1 85 ? 15.398 -1.734 -7.297 1 86.75 85 SER A C 1
ATOM 704 O O . SER A 1 85 ? 16.5 -1.308 -7.668 1 86.75 85 SER A O 1
ATOM 706 N N . ASN A 1 86 ? 15.047 -1.766 -6.094 1 86 86 ASN A N 1
ATOM 707 C CA . ASN A 1 86 ? 15.945 -1.323 -5.031 1 86 86 ASN A CA 1
ATOM 708 C C . ASN A 1 86 ? 16.641 -2.502 -4.348 1 86 86 ASN A C 1
ATOM 710 O O . ASN A 1 86 ? 17.125 -2.377 -3.221 1 86 86 ASN A O 1
ATOM 714 N N . GLY A 1 87 ? 16.547 -3.656 -4.969 1 83.19 87 GLY A N 1
ATOM 715 C CA . GLY A 1 87 ? 17.266 -4.836 -4.512 1 83.19 87 GLY A CA 1
ATOM 716 C C . GLY A 1 87 ? 16.594 -5.535 -3.352 1 83.19 87 GLY A C 1
ATOM 717 O O . GLY A 1 87 ? 17.234 -6.281 -2.605 1 83.19 87 GLY A O 1
ATOM 718 N N . ARG A 1 88 ? 15.336 -5.223 -3.127 1 85.81 88 ARG A N 1
ATOM 719 C CA . ARG A 1 88 ? 14.609 -5.824 -2.014 1 85.81 88 ARG A CA 1
ATOM 720 C C . ARG A 1 88 ? 13.617 -6.867 -2.512 1 85.81 88 ARG A C 1
ATOM 722 O O . ARG A 1 88 ? 13.234 -6.863 -3.684 1 85.81 88 ARG A O 1
ATOM 729 N N . GLU A 1 89 ? 13.219 -7.691 -1.6 1 84.81 89 GLU A N 1
ATOM 730 C CA . GLU A 1 89 ? 12.234 -8.727 -1.905 1 84.81 89 GLU A CA 1
ATOM 731 C C . GLU A 1 89 ? 10.844 -8.328 -1.422 1 84.81 89 GLU A C 1
ATOM 733 O O . GLU A 1 89 ? 10.711 -7.516 -0.502 1 84.81 89 GLU A O 1
ATOM 738 N N . VAL A 1 90 ? 9.852 -8.883 -2.17 1 88.62 90 VAL A N 1
ATOM 739 C CA . VAL A 1 90 ? 8.469 -8.609 -1.795 1 88.62 90 VAL A CA 1
ATOM 740 C C . VAL A 1 90 ? 7.73 -9.914 -1.532 1 88.62 90 VAL A C 1
ATOM 742 O O . VAL A 1 90 ? 7.883 -10.883 -2.283 1 88.62 90 VAL A O 1
ATOM 745 N N . VAL A 1 91 ? 7 -9.938 -0.464 1 86.62 91 VAL A N 1
ATOM 746 C CA . VAL A 1 91 ? 6.164 -11.086 -0.141 1 86.62 91 VAL A CA 1
ATOM 747 C C . VAL A 1 91 ? 4.715 -10.789 -0.51 1 86.62 91 VAL A C 1
ATOM 749 O O . VAL A 1 91 ? 4.145 -9.797 -0.063 1 86.62 91 VAL A O 1
ATOM 752 N N . VAL A 1 92 ? 4.188 -11.68 -1.369 1 90.62 92 VAL A N 1
ATOM 753 C CA . VAL A 1 92 ? 2.793 -11.586 -1.783 1 90.62 92 VAL A CA 1
ATOM 754 C C . VAL A 1 92 ? 1.984 -12.711 -1.154 1 90.62 92 VAL A C 1
ATOM 756 O O . VAL A 1 92 ? 2.361 -13.883 -1.254 1 90.62 92 VAL A O 1
ATOM 759 N N . SER A 1 93 ? 0.866 -12.266 -0.536 1 87.06 93 SER A N 1
ATOM 760 C CA . SER A 1 93 ? 0.154 -13.336 0.161 1 87.06 93 SER A CA 1
ATOM 761 C C . SER A 1 93 ? -1.345 -13.055 0.214 1 87.06 93 SER A C 1
ATOM 763 O O . SER A 1 93 ? -1.763 -11.906 0.347 1 87.06 93 SER A O 1
ATOM 765 N N . CYS A 1 94 ? -2.084 -14.094 0.1 1 88.25 94 CYS A N 1
ATOM 766 C CA . CYS A 1 94 ? -3.492 -14.125 0.479 1 88.25 94 CYS A CA 1
ATOM 767 C C . CYS A 1 94 ? -3.762 -15.25 1.473 1 88.25 94 CYS A C 1
ATOM 769 O O . CYS A 1 94 ? -2.842 -15.969 1.869 1 88.25 94 CYS A O 1
ATOM 771 N N . ILE A 1 95 ? -5.008 -15.461 1.891 1 82.5 95 ILE A N 1
ATOM 772 C CA . ILE A 1 95 ? -5.332 -16.422 2.941 1 82.5 95 ILE A CA 1
ATOM 773 C C . ILE A 1 95 ? -5.07 -17.844 2.447 1 82.5 95 ILE A C 1
ATOM 775 O O . ILE A 1 95 ? -4.562 -18.688 3.191 1 82.5 95 ILE A O 1
ATOM 779 N N . GLY A 1 96 ? -5.348 -18.188 1.233 1 83.44 96 GLY A N 1
ATOM 780 C CA . GLY A 1 96 ? -5.145 -19.516 0.693 1 83.44 96 GLY A CA 1
ATOM 781 C C . GLY A 1 96 ? -3.773 -19.703 0.077 1 83.44 96 GLY A C 1
ATOM 782 O O . GLY A 1 96 ? -3.281 -20.844 -0.009 1 83.44 96 GLY A O 1
ATOM 783 N N . GLY A 1 97 ? -3.207 -18.625 -0.512 1 82.94 97 GLY A N 1
ATOM 784 C CA . GLY A 1 97 ? -1.89 -18.688 -1.123 1 82.94 97 GLY A CA 1
ATOM 785 C C . GLY A 1 97 ? -1.887 -19.375 -2.473 1 82.94 97 GLY A C 1
ATOM 786 O O . GLY A 1 97 ? -0.864 -19.922 -2.896 1 82.94 97 GLY A O 1
ATOM 787 N N . HIS A 1 98 ? -3.012 -19.438 -3.131 1 86.94 98 HIS A N 1
ATOM 788 C CA . HIS A 1 98 ? -3.078 -20.172 -4.391 1 86.94 98 HIS A CA 1
ATOM 789 C C . HIS A 1 98 ? -3.566 -19.281 -5.523 1 86.94 98 HIS A C 1
ATOM 791 O O . HIS A 1 98 ? -2.795 -18.938 -6.426 1 86.94 98 HIS A O 1
ATOM 797 N N . GLY A 1 99 ? -4.797 -18.859 -5.504 1 90.5 99 GLY A N 1
ATOM 798 C CA . GLY A 1 99 ? -5.422 -18.172 -6.625 1 90.5 99 GLY A CA 1
ATOM 799 C C . GLY A 1 99 ? -4.957 -16.734 -6.781 1 90.5 99 GLY A C 1
ATOM 800 O O . GLY A 1 99 ? -4.297 -16.391 -7.762 1 90.5 99 GLY A O 1
ATOM 801 N N . ARG A 1 100 ? -5.324 -15.898 -5.77 1 92.19 100 ARG A N 1
ATOM 802 C CA . ARG A 1 100 ? -4.98 -14.477 -5.836 1 92.19 100 ARG A CA 1
ATOM 803 C C . ARG A 1 100 ? -3.471 -14.281 -5.832 1 92.19 100 ARG A C 1
ATOM 805 O O . ARG A 1 100 ? -2.932 -13.562 -6.68 1 92.19 100 ARG A O 1
ATOM 812 N N . THR A 1 101 ? -2.818 -15.023 -4.934 1 90.94 101 THR A N 1
ATOM 813 C CA . THR A 1 101 ? -1.361 -14.977 -4.891 1 90.94 101 THR A CA 1
ATOM 814 C C . THR A 1 101 ? -0.767 -15.469 -6.207 1 90.94 101 THR A C 1
ATOM 816 O O . THR A 1 101 ? 0.078 -14.805 -6.801 1 90.94 101 THR A O 1
ATOM 819 N N . GLY A 1 102 ? -1.232 -16.609 -6.648 1 91.69 102 GLY A N 1
ATOM 820 C CA . GLY A 1 102 ? -0.749 -17.156 -7.902 1 91.69 102 GLY A CA 1
ATOM 821 C C . GLY A 1 102 ? -0.938 -16.219 -9.078 1 91.69 102 GLY A C 1
ATOM 822 O O . GLY A 1 102 ? -0.077 -16.141 -9.961 1 91.69 102 GLY A O 1
ATOM 823 N N . THR A 1 103 ? -2.037 -15.516 -9.164 1 95.38 103 THR A N 1
ATOM 824 C CA . THR A 1 103 ? -2.334 -14.57 -10.234 1 95.38 103 THR A CA 1
ATOM 825 C C . THR A 1 103 ? -1.3 -13.445 -10.266 1 95.38 103 THR A C 1
ATOM 827 O O . THR A 1 103 ? -0.757 -13.125 -11.32 1 95.38 103 THR A O 1
ATOM 830 N N . VAL A 1 104 ? -0.963 -12.914 -9.109 1 94.88 104 VAL A N 1
ATOM 831 C CA . VAL A 1 104 ? 0.022 -11.836 -9.016 1 94.88 104 VAL A CA 1
ATOM 832 C C . VAL A 1 104 ? 1.397 -12.367 -9.422 1 94.88 104 VAL A C 1
ATOM 834 O O . VAL A 1 104 ? 2.109 -11.727 -10.203 1 94.88 104 VAL A O 1
ATOM 837 N N . LEU A 1 105 ? 1.715 -13.531 -8.938 1 92 105 LEU A N 1
ATOM 838 C CA . LEU A 1 105 ? 3.018 -14.117 -9.234 1 92 105 LEU A CA 1
AT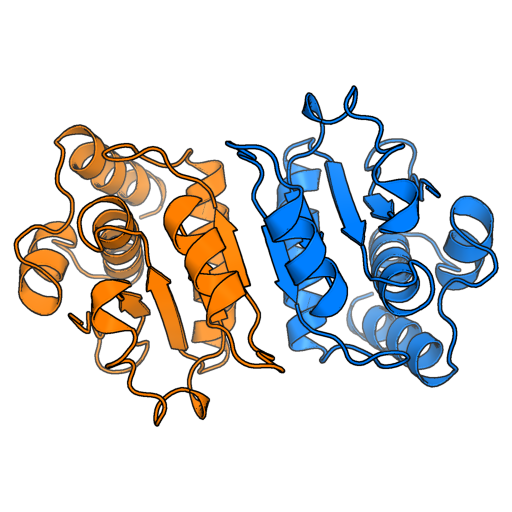OM 839 C C . LEU A 1 105 ? 3.162 -14.391 -10.727 1 92 105 LEU A C 1
ATOM 841 O O . LEU A 1 105 ? 4.219 -14.148 -11.312 1 92 105 LEU A O 1
ATOM 845 N N . ALA A 1 106 ? 2.148 -14.883 -11.297 1 93.44 106 ALA A N 1
ATOM 846 C CA . ALA A 1 106 ? 2.186 -15.18 -12.727 1 93.44 106 ALA A CA 1
ATOM 847 C C . ALA A 1 106 ? 2.369 -13.914 -13.547 1 93.44 106 ALA A C 1
ATOM 849 O O . ALA A 1 106 ? 3.174 -13.883 -14.484 1 93.44 106 ALA A O 1
ATOM 850 N N . ILE A 1 107 ? 1.659 -12.875 -13.211 1 95.12 107 ILE A N 1
ATOM 851 C CA . ILE A 1 107 ? 1.76 -11.617 -13.938 1 95.12 107 ILE A CA 1
ATOM 852 C C . ILE A 1 107 ? 3.166 -11.039 -13.781 1 95.12 107 ILE A C 1
ATOM 854 O O . ILE A 1 107 ? 3.775 -10.594 -14.758 1 95.12 107 ILE A O 1
ATOM 858 N N . TRP A 1 108 ? 3.668 -11.094 -12.578 1 93 108 TRP A N 1
ATOM 859 C CA . TRP A 1 108 ? 5.02 -10.586 -12.344 1 93 108 TRP A CA 1
ATOM 860 C C . TRP A 1 108 ? 6.039 -11.375 -13.164 1 93 108 TRP A C 1
ATOM 862 O O . TRP A 1 108 ? 6.922 -10.789 -13.797 1 93 108 TRP A O 1
ATOM 872 N N . ALA A 1 109 ? 5.926 -12.703 -13.188 1 90.75 109 ALA A N 1
ATOM 873 C CA . ALA A 1 109 ? 6.812 -13.547 -13.984 1 90.75 109 ALA A CA 1
ATOM 874 C C . ALA A 1 109 ? 6.727 -13.188 -15.469 1 90.75 109 ALA A C 1
ATOM 876 O O . ALA A 1 109 ? 7.754 -13.031 -16.125 1 90.75 109 ALA A O 1
ATOM 877 N N . GLY A 1 110 ? 5.531 -13.031 -15.93 1 93.12 110 GLY A N 1
ATOM 878 C CA . GLY A 1 110 ? 5.344 -12.672 -17.328 1 93.12 110 GLY A CA 1
ATOM 879 C C . GLY A 1 110 ? 5.953 -11.328 -17.688 1 93.12 110 GLY A C 1
ATOM 880 O O . GLY A 1 110 ? 6.613 -11.188 -18.719 1 93.12 110 GLY A O 1
ATOM 881 N N . LEU A 1 111 ? 5.738 -10.383 -16.875 1 92.81 111 LEU A N 1
ATOM 882 C CA . LEU A 1 111 ? 6.285 -9.047 -17.094 1 92.81 111 LEU A CA 1
ATOM 883 C C . LEU A 1 111 ? 7.809 -9.086 -17.109 1 92.81 111 LEU A C 1
ATOM 885 O O . LEU A 1 111 ? 8.453 -8.188 -17.656 1 92.81 111 LEU A O 1
ATOM 889 N N . ASN A 1 112 ? 8.312 -10.125 -16.516 1 90.31 112 ASN A N 1
ATOM 890 C CA . ASN A 1 112 ? 9.766 -10.25 -16.453 1 90.31 112 ASN A CA 1
ATOM 891 C C . ASN A 1 112 ? 10.281 -11.273 -17.469 1 90.31 112 ASN A C 1
ATOM 893 O O . ASN A 1 112 ? 11.359 -11.844 -17.281 1 90.31 112 ASN A O 1
ATOM 897 N N . GLY A 1 113 ? 9.484 -11.602 -18.406 1 90.94 113 GLY A N 1
ATOM 898 C CA . GLY A 1 113 ? 9.977 -12.289 -19.594 1 90.94 113 GLY A CA 1
ATOM 899 C C . GLY A 1 113 ? 9.648 -13.773 -19.609 1 90.94 113 GLY A C 1
ATOM 900 O O . GLY A 1 113 ? 10.023 -14.492 -20.531 1 90.94 113 GLY A O 1
ATOM 901 N N . VAL A 1 114 ? 8.961 -14.281 -18.672 1 90.81 114 VAL A N 1
ATOM 902 C CA . VAL A 1 114 ? 8.57 -15.688 -18.672 1 90.81 114 VAL A CA 1
ATOM 903 C C . VAL A 1 114 ? 7.473 -15.922 -19.703 1 90.81 114 VAL A C 1
ATOM 905 O O . VAL A 1 114 ? 6.438 -15.25 -19.688 1 90.81 114 VAL A O 1
ATOM 908 N N . GLU A 1 115 ? 7.582 -16.719 -20.656 1 92.44 115 GLU A N 1
ATOM 909 C CA . GLU A 1 115 ? 6.672 -16.938 -21.781 1 92.44 115 GLU A CA 1
ATOM 910 C C . GLU A 1 115 ? 5.391 -17.641 -21.312 1 92.44 115 GLU A C 1
ATOM 912 O O . GLU A 1 115 ? 4.301 -17.312 -21.797 1 92.44 115 GLU A O 1
ATOM 917 N N . ASN A 1 116 ? 5.453 -18.672 -20.422 1 94.75 116 ASN A N 1
ATOM 918 C CA . ASN A 1 116 ? 4.312 -19.406 -19.859 1 94.75 116 ASN A CA 1
ATOM 919 C C . ASN A 1 116 ? 4.191 -19.188 -18.359 1 94.75 116 ASN A C 1
ATOM 921 O O . ASN A 1 116 ? 4.41 -20.109 -17.578 1 94.75 116 ASN A O 1
ATOM 925 N N . PRO A 1 117 ? 3.723 -18 -18.031 1 93.81 117 PRO A N 1
ATOM 926 C CA . PRO A 1 117 ? 3.848 -17.594 -16.641 1 93.81 117 PRO A CA 1
ATOM 927 C C . PRO A 1 117 ? 3.004 -18.438 -15.688 1 93.81 117 PRO A C 1
ATOM 929 O O . PRO A 1 117 ? 3.424 -18.703 -14.555 1 93.81 117 PRO A O 1
ATOM 932 N N . ILE A 1 118 ? 1.821 -18.891 -16.141 1 95.31 118 ILE A N 1
ATOM 933 C CA . ILE A 1 118 ? 0.957 -19.688 -15.281 1 95.31 118 ILE A CA 1
ATOM 934 C C . ILE A 1 118 ? 1.609 -21.047 -15.016 1 95.31 118 ILE A C 1
ATOM 936 O O . ILE A 1 118 ? 1.688 -21.484 -13.867 1 95.31 118 ILE A O 1
ATOM 940 N N . GLU A 1 119 ? 2.072 -21.656 -16.016 1 94.31 119 GLU A N 1
ATOM 941 C CA . GLU A 1 119 ? 2.764 -22.922 -15.867 1 94.31 119 GLU A CA 1
ATOM 942 C C . GLU A 1 119 ? 4.004 -22.781 -14.992 1 94.31 119 GLU A C 1
ATOM 944 O O . GLU A 1 119 ? 4.285 -23.641 -14.156 1 94.31 119 GLU A O 1
ATOM 949 N N . TYR A 1 120 ? 4.707 -21.719 -15.266 1 90.44 120 TYR A N 1
ATOM 950 C CA . TYR A 1 120 ? 5.918 -21.438 -14.5 1 90.44 120 TYR A CA 1
ATOM 951 C C . TYR A 1 120 ? 5.617 -21.359 -13.008 1 90.44 120 TYR A C 1
ATOM 953 O O . TYR A 1 120 ? 6.312 -21.969 -12.195 1 90.44 120 TYR A O 1
ATOM 961 N N . VAL A 1 121 ? 4.562 -20.609 -12.602 1 90.5 121 VAL A N 1
ATOM 962 C CA . VAL A 1 121 ? 4.215 -20.422 -11.195 1 90.5 121 VAL A CA 1
ATOM 963 C C . VAL A 1 121 ? 3.678 -21.719 -10.609 1 90.5 121 VAL A C 1
ATOM 965 O O . VAL A 1 121 ? 3.922 -22.031 -9.445 1 90.5 121 VAL A O 1
ATOM 968 N N . ARG A 1 122 ? 2.986 -22.484 -11.375 1 90.06 122 ARG A N 1
ATOM 969 C CA . ARG A 1 122 ? 2.479 -23.766 -10.898 1 90.06 122 ARG A CA 1
ATOM 970 C C . ARG A 1 122 ? 3.619 -24.734 -10.625 1 90.06 122 ARG A C 1
ATOM 972 O O . ARG A 1 122 ? 3.541 -25.547 -9.695 1 90.06 122 ARG A O 1
ATOM 979 N N . GLU A 1 123 ? 4.656 -24.594 -11.328 1 87.06 123 GLU A N 1
ATOM 980 C CA . GLU A 1 123 ? 5.816 -25.453 -11.164 1 87.06 123 GLU A CA 1
ATOM 981 C C . GLU A 1 123 ? 6.703 -24.984 -10.016 1 87.06 123 GLU A C 1
ATOM 983 O O . GLU A 1 123 ? 7.211 -25.797 -9.242 1 87.06 123 GLU A O 1
ATOM 988 N N . CYS A 1 124 ? 6.898 -23.734 -9.906 1 83.62 124 CYS A N 1
ATOM 989 C CA . CYS A 1 124 ? 7.941 -23.203 -9.039 1 83.62 124 CYS A CA 1
ATOM 990 C C . CYS A 1 124 ? 7.363 -22.75 -7.703 1 83.62 124 CYS A C 1
ATOM 992 O O . CYS A 1 124 ? 8.102 -22.547 -6.738 1 83.62 124 CYS A O 1
ATOM 994 N N . TYR A 1 125 ? 6.031 -22.578 -7.641 1 82.44 125 TYR A N 1
ATOM 995 C CA . TYR A 1 125 ? 5.406 -22.078 -6.426 1 82.44 125 TYR A CA 1
ATOM 996 C C . TYR A 1 125 ? 4.367 -23.062 -5.898 1 82.44 125 TYR A C 1
ATOM 998 O O . TYR A 1 125 ? 4.59 -23.719 -4.883 1 82.44 125 TYR A O 1
ATOM 1006 N N . CYS A 1 126 ? 3.295 -23.25 -6.656 1 83.5 126 CYS A N 1
ATOM 1007 C CA . CYS A 1 126 ? 2.189 -24.094 -6.215 1 83.5 126 CYS A CA 1
ATOM 1008 C C . CYS A 1 126 ? 1.408 -24.625 -7.406 1 83.5 126 CYS A C 1
ATOM 1010 O O . CYS A 1 126 ? 0.908 -23.859 -8.227 1 83.5 126 CYS A O 1
ATOM 1012 N N . GLU A 1 127 ? 1.229 -25.906 -7.422 1 87.62 127 GLU A N 1
ATOM 1013 C CA . GLU A 1 127 ? 0.531 -26.547 -8.531 1 87.62 127 GLU A CA 1
ATOM 1014 C C . GLU A 1 127 ? -0.89 -26 -8.672 1 87.62 127 GLU A C 1
ATOM 1016 O O . GLU A 1 127 ? -1.451 -26 -9.773 1 87.62 127 GLU A O 1
ATOM 1021 N N . CYS A 1 128 ? -1.407 -25.484 -7.637 1 89.12 128 CYS A N 1
ATOM 1022 C CA . CYS A 1 128 ? -2.787 -25.016 -7.625 1 89.12 128 CYS A CA 1
ATOM 1023 C C . CYS A 1 128 ? -2.857 -23.531 -7.902 1 89.12 128 CYS A C 1
ATOM 1025 O O . CYS A 1 128 ? -3.936 -22.922 -7.855 1 89.12 128 CYS A O 1
ATOM 1027 N N . ALA A 1 129 ? -1.759 -22.922 -8.211 1 90.25 129 ALA A N 1
ATOM 1028 C CA . ALA A 1 129 ? -1.741 -21.469 -8.445 1 90.25 129 ALA A CA 1
ATOM 1029 C C . ALA A 1 129 ? -2.656 -21.094 -9.602 1 90.25 129 ALA A C 1
ATOM 1031 O O . ALA A 1 129 ? -2.711 -21.797 -10.617 1 90.25 129 ALA A O 1
ATOM 1032 N N . VAL A 1 130 ? -3.252 -19.922 -9.438 1 95.25 130 VAL A N 1
ATOM 1033 C CA . VAL A 1 130 ? -4.227 -19.469 -10.43 1 95.25 130 VAL A CA 1
ATOM 1034 C C . VAL A 1 130 ? -5.332 -20.516 -10.578 1 95.25 130 VAL A C 1
ATOM 1036 O O . VAL A 1 130 ? -5.254 -21.391 -11.445 1 95.25 130 VAL A O 1
ATOM 1039 N N . GLU A 1 131 ? -6.359 -20.359 -9.859 1 95.25 131 GLU A N 1
ATOM 1040 C CA . GLU A 1 131 ? -7.289 -21.453 -9.57 1 95.25 131 GLU A CA 1
ATOM 1041 C C . GLU A 1 131 ? -8.484 -21.438 -10.523 1 95.25 131 GLU A C 1
ATOM 1043 O O . GLU A 1 131 ? -9.094 -22.469 -10.781 1 95.25 131 GLU A O 1
ATOM 1048 N N . THR A 1 132 ? -8.875 -20.266 -11.008 1 97.31 132 THR A N 1
ATOM 1049 C CA . THR A 1 132 ? -10.094 -20.156 -11.797 1 97.31 132 THR A CA 1
ATOM 1050 C C . THR A 1 132 ? -9.773 -19.766 -13.234 1 97.31 132 THR A C 1
ATOM 1052 O O . THR A 1 132 ? -8.711 -19.203 -13.508 1 97.31 132 THR A O 1
ATOM 1055 N N . GLU A 1 133 ? -10.695 -20.094 -14.102 1 97.94 133 GLU A N 1
ATOM 1056 C CA . GLU A 1 133 ? -10.562 -19.672 -15.492 1 97.94 133 GLU A CA 1
ATOM 1057 C C . GLU A 1 133 ? -10.5 -18.156 -15.602 1 97.94 133 GLU A C 1
ATOM 1059 O O . GLU A 1 133 ? -9.781 -17.625 -16.453 1 97.94 133 GLU A O 1
ATOM 1064 N N . GLU A 1 134 ? -11.281 -17.531 -14.789 1 98.19 134 GLU A N 1
ATOM 1065 C CA . GLU A 1 134 ? -11.289 -16.078 -14.781 1 98.19 134 GLU A CA 1
ATOM 1066 C C . GLU A 1 134 ? -9.914 -15.516 -14.422 1 98.19 134 GLU A C 1
ATOM 1068 O O . GLU A 1 134 ? -9.453 -14.539 -15.016 1 98.19 134 GLU A O 1
ATOM 1073 N N . GLN A 1 135 ? -9.242 -16.094 -13.469 1 98.31 135 GLN A N 1
ATOM 1074 C CA . GLN A 1 135 ? -7.891 -15.688 -13.094 1 98.31 135 GLN A CA 1
ATOM 1075 C C . GLN A 1 135 ? -6.91 -15.938 -14.234 1 98.31 135 GLN A C 1
ATOM 1077 O O . GLN A 1 135 ? -6.051 -15.094 -14.516 1 98.31 135 GLN A O 1
ATOM 1082 N N . GLU A 1 136 ? -7.047 -17.078 -14.875 1 98.38 136 GLU A N 1
ATOM 1083 C CA . GLU A 1 136 ? -6.191 -17.375 -16.016 1 98.38 136 GLU A CA 1
ATOM 1084 C C . GLU A 1 136 ? -6.375 -16.359 -17.125 1 98.38 136 GLU A C 1
ATOM 1086 O O . GLU A 1 136 ? -5.395 -15.852 -17.688 1 98.38 136 GLU A O 1
ATOM 1091 N N . GLU A 1 137 ? -7.609 -16.078 -17.438 1 98.44 137 GLU A N 1
ATOM 1092 C CA . GLU A 1 137 ? -7.914 -15.117 -18.484 1 98.44 137 GLU A CA 1
ATOM 1093 C C . G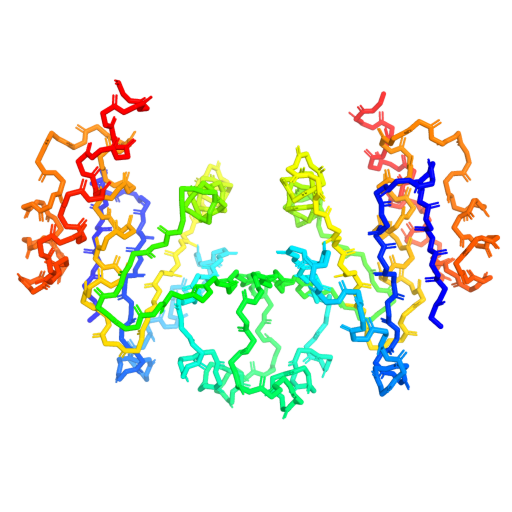LU A 1 137 ? -7.387 -13.727 -18.125 1 98.44 137 GLU A C 1
ATOM 1095 O O . GLU A 1 137 ? -6.883 -13.008 -18.984 1 98.44 137 GLU A O 1
ATOM 1100 N N . PHE A 1 138 ? -7.527 -13.398 -16.906 1 98.56 138 PHE A N 1
ATOM 1101 C CA . PHE A 1 138 ? -7.047 -12.094 -16.438 1 98.56 138 PHE A CA 1
ATOM 1102 C C . PHE A 1 138 ? -5.539 -11.977 -16.641 1 98.56 138 PHE A C 1
ATOM 1104 O O . PHE A 1 138 ? -5.047 -10.953 -17.109 1 98.56 138 PHE A O 1
ATOM 1111 N N . VAL A 1 139 ? -4.785 -13.039 -16.297 1 98.19 139 VAL A N 1
ATOM 1112 C CA . VAL A 1 139 ? -3.338 -13.047 -16.453 1 98.19 139 VAL A CA 1
ATOM 1113 C C . VAL A 1 139 ? -2.988 -12.828 -17.938 1 98.19 139 VAL A C 1
ATOM 1115 O O . VAL A 1 139 ? -2.17 -11.969 -18.266 1 98.19 139 VAL A O 1
ATOM 1118 N N . MET A 1 140 ? -3.654 -13.516 -18.766 1 98.06 140 MET A N 1
ATOM 1119 C CA . MET A 1 140 ? -3.359 -13.461 -20.203 1 98.06 140 MET A CA 1
ATOM 1120 C C . MET A 1 140 ? -3.691 -12.086 -20.766 1 98.06 140 MET A C 1
ATOM 1122 O O . MET A 1 140 ? -2.893 -11.5 -21.5 1 98.06 140 MET A O 1
ATOM 1126 N N . GLU A 1 141 ? -4.848 -11.57 -20.453 1 98 141 GLU A N 1
ATOM 1127 C CA . GLU A 1 141 ? -5.285 -10.281 -20.969 1 98 141 GLU A CA 1
ATOM 1128 C C . GLU A 1 141 ? -4.41 -9.148 -20.453 1 98 141 GLU A C 1
ATOM 1130 O O . GLU A 1 141 ? -4.082 -8.219 -21.203 1 98 141 GLU A O 1
ATOM 1135 N N . TYR A 1 142 ? -4.113 -9.234 -19.172 1 98.19 142 TYR A N 1
ATOM 1136 C CA . TYR A 1 142 ? -3.273 -8.203 -18.562 1 98.19 142 TYR A CA 1
ATOM 1137 C C . TYR A 1 142 ? -1.908 -8.148 -19.234 1 98.19 142 TYR A C 1
ATOM 1139 O O . TYR A 1 142 ? -1.41 -7.062 -19.547 1 98.19 142 TYR A O 1
ATOM 1147 N N . LEU A 1 143 ? -1.312 -9.281 -19.516 1 97.56 143 LEU A N 1
ATOM 1148 C CA . LEU A 1 143 ? 0.023 -9.359 -20.094 1 97.56 143 LEU A CA 1
ATOM 1149 C C . LEU A 1 143 ? -0.014 -9.016 -21.578 1 97.56 143 LEU A C 1
ATOM 1151 O O . LEU A 1 143 ? 0.919 -8.398 -22.094 1 97.56 143 LEU A O 1
ATOM 1155 N N . LYS A 1 144 ? -1.089 -9.359 -22.281 1 96.56 144 LYS A N 1
ATOM 1156 C CA . LYS A 1 144 ? -1.232 -9.031 -23.688 1 96.56 144 LYS A CA 1
ATOM 1157 C C . LYS A 1 144 ? -1.193 -7.527 -23.922 1 96.56 144 LYS A C 1
ATOM 1159 O O . LYS A 1 144 ? -0.61 -7.055 -24.891 1 96.56 144 LYS A O 1
ATOM 1164 N N . LYS A 1 145 ? -1.741 -6.758 -23.016 1 94.62 145 LYS A N 1
ATOM 1165 C CA . LYS A 1 145 ? -1.839 -5.309 -23.141 1 94.62 145 LYS A CA 1
ATOM 1166 C C . LYS A 1 145 ? -0.522 -4.633 -22.766 1 94.62 145 LYS A C 1
ATOM 1168 O O . LYS A 1 145 ? -0.3 -3.467 -23.094 1 94.62 145 LYS A O 1
ATOM 1173 N N . ARG A 1 146 ? 0.371 -5.34 -22.125 1 92.31 146 ARG A N 1
ATOM 1174 C CA . ARG A 1 146 ? 1.561 -4.695 -21.578 1 92.31 146 ARG A CA 1
ATOM 1175 C C . ARG A 1 146 ? 2.826 -5.23 -22.234 1 92.31 146 ARG A C 1
ATOM 1177 O O . ARG A 1 146 ? 3.908 -4.664 -22.062 1 92.31 146 ARG A O 1
ATOM 1184 N N . LEU A 1 147 ? 2.703 -6.285 -22.844 1 86.25 147 LEU A N 1
ATOM 1185 C CA . LEU A 1 147 ? 3.832 -6.848 -23.578 1 86.25 147 LEU A CA 1
ATOM 1186 C C . LEU A 1 147 ? 3.602 -6.762 -25.078 1 86.25 147 LEU A C 1
ATOM 1188 O O . LEU A 1 147 ? 2.461 -6.848 -25.547 1 86.25 147 LEU A O 1
ATOM 1192 N N . MET B 1 1 ? -10.219 17.172 11.445 1 35.62 1 MET B N 1
ATOM 1193 C CA . MET B 1 1 ? -9.898 16.516 10.18 1 35.62 1 MET B CA 1
ATOM 1194 C C . MET B 1 1 ? -9.5 17.547 9.125 1 35.62 1 MET B C 1
ATOM 1196 O O . MET B 1 1 ? -10.289 18.438 8.789 1 35.62 1 MET B O 1
ATOM 1200 N N . GLY B 1 2 ? -8.336 18.141 9.258 1 41.75 2 GLY B N 1
ATOM 1201 C CA . GLY B 1 2 ? -8.016 19.188 8.32 1 41.75 2 GLY B CA 1
ATOM 1202 C C . GLY B 1 2 ? -7.824 18.688 6.898 1 41.75 2 GLY B C 1
ATOM 1203 O O . GLY B 1 2 ? -7.461 17.531 6.688 1 41.75 2 GLY B O 1
ATOM 1204 N N . LYS B 1 3 ? -8.828 18.984 6.051 1 51.03 3 LYS B N 1
ATOM 1205 C CA . LYS B 1 3 ? -8.766 18.75 4.613 1 51.03 3 LYS B CA 1
ATOM 1206 C C . LYS B 1 3 ? -7.688 19.609 3.961 1 51.03 3 LYS B C 1
ATOM 1208 O O . LYS B 1 3 ? -7.566 20.812 4.266 1 51.03 3 LYS B O 1
ATOM 1213 N N . CYS B 1 4 ? -6.59 19.156 3.826 1 47.41 4 CYS B N 1
ATOM 1214 C CA . CYS B 1 4 ? -5.734 19.938 2.943 1 47.41 4 CYS B CA 1
ATOM 1215 C C . CYS B 1 4 ? -6.043 19.656 1.48 1 47.41 4 CYS B C 1
ATOM 1217 O O . CYS B 1 4 ? -5.836 18.531 1.011 1 47.41 4 CYS B O 1
ATOM 1219 N N . ARG B 1 5 ? -7.324 20.125 1.084 1 47.38 5 ARG B N 1
ATOM 1220 C CA . ARG B 1 5 ? -7.656 19.969 -0.328 1 47.38 5 ARG B CA 1
ATOM 1221 C C . ARG B 1 5 ? -6.688 20.75 -1.211 1 47.38 5 ARG B C 1
ATOM 1223 O O . ARG B 1 5 ? -6.352 21.891 -0.911 1 47.38 5 ARG B O 1
ATOM 1230 N N . HIS B 1 6 ? -5.762 20.047 -1.759 1 39.75 6 HIS B N 1
ATOM 1231 C CA . HIS B 1 6 ? -5.004 20.797 -2.746 1 39.75 6 HIS B CA 1
ATOM 1232 C C . HIS B 1 6 ? -5.777 20.922 -4.055 1 39.75 6 HIS B C 1
ATOM 1234 O O . HIS B 1 6 ? -6.324 19.938 -4.555 1 39.75 6 HIS B O 1
ATOM 1240 N N . ASN B 1 7 ? -5.664 22.188 -4.504 1 42.41 7 ASN B N 1
ATOM 1241 C CA . ASN B 1 7 ? -6.285 22.875 -5.633 1 42.41 7 ASN B CA 1
ATOM 1242 C C . ASN B 1 7 ? -7.746 22.469 -5.801 1 42.41 7 ASN B C 1
ATOM 1244 O O . ASN B 1 7 ? -8.281 22.5 -6.906 1 42.41 7 ASN B O 1
ATOM 1248 N N . GLY B 1 8 ? -8.492 22.188 -4.727 1 37.81 8 GLY B N 1
ATOM 1249 C CA . GLY B 1 8 ? -9.914 21.922 -4.906 1 37.81 8 GLY B CA 1
ATOM 1250 C C . GLY B 1 8 ? -10.211 20.484 -5.27 1 37.81 8 GLY B C 1
ATOM 1251 O O . GLY B 1 8 ? -11.359 20.031 -5.195 1 37.81 8 GLY B O 1
ATOM 1252 N N . GLU B 1 9 ? -9.297 19.781 -5.996 1 40.97 9 GLU B N 1
ATOM 1253 C CA . GLU B 1 9 ? -9.703 18.5 -6.566 1 40.97 9 GLU B CA 1
ATOM 1254 C C . GLU B 1 9 ? -9.125 17.328 -5.773 1 40.97 9 GLU B C 1
ATOM 1256 O O . GLU B 1 9 ? -9.75 16.281 -5.672 1 40.97 9 GLU B O 1
ATOM 1261 N N . VAL B 1 10 ? -7.777 17.203 -5.742 1 43.03 10 VAL B N 1
ATOM 1262 C CA . VAL B 1 10 ? -7.223 15.953 -5.215 1 43.03 10 VAL B CA 1
ATOM 1263 C C . VAL B 1 10 ? -7.113 16.031 -3.695 1 43.03 10 VAL B C 1
ATOM 1265 O O . VAL B 1 10 ? -6.473 16.953 -3.162 1 43.03 10 VAL B O 1
ATOM 1268 N N . SER B 1 11 ? -8.133 15.602 -2.965 1 50.62 11 SER B N 1
ATOM 1269 C CA . SER B 1 11 ? -8.242 15.758 -1.518 1 50.62 11 SER B CA 1
ATOM 1270 C C . SER B 1 11 ? -7.418 14.703 -0.785 1 50.62 11 SER B C 1
ATOM 1272 O O . SER B 1 11 ? -7.457 13.523 -1.134 1 50.62 11 SER B O 1
ATOM 1274 N N . ILE B 1 12 ? -6.117 14.953 -0.735 1 55.12 12 ILE B N 1
ATOM 1275 C CA . ILE B 1 12 ? -5.496 14.109 0.279 1 55.12 12 ILE B CA 1
ATOM 1276 C C . ILE B 1 12 ? -5.969 14.531 1.667 1 55.12 12 ILE B C 1
ATOM 1278 O O . ILE B 1 12 ? -6.086 15.727 1.95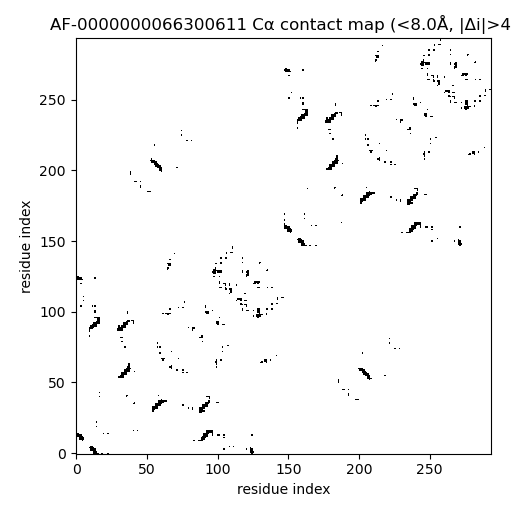2 1 55.12 12 ILE B O 1
ATOM 1282 N N . PHE B 1 13 ? -6.676 13.656 2.352 1 60.5 13 PHE B N 1
ATOM 1283 C CA . PHE B 1 13 ? -7.164 13.922 3.699 1 60.5 13 PHE B CA 1
ATOM 1284 C C . PHE B 1 13 ? -6.168 13.438 4.746 1 60.5 13 PHE B C 1
ATOM 1286 O O . PHE B 1 13 ? -5.578 12.367 4.594 1 60.5 13 PHE B O 1
ATOM 1293 N N . GLY B 1 14 ? -5.695 14.398 5.422 1 62.03 14 GLY B N 1
ATOM 1294 C CA . GLY B 1 14 ? -5.059 13.969 6.656 1 62.03 14 GLY B CA 1
ATOM 1295 C C . GLY B 1 14 ? -6.047 13.656 7.762 1 62.03 14 GLY B C 1
ATOM 1296 O O . GLY B 1 14 ? -7 14.406 7.98 1 62.03 14 GLY B O 1
ATOM 1297 N N . VAL B 1 15 ? -6.141 12.492 8.242 1 58.19 15 VAL B N 1
ATOM 1298 C CA . VAL B 1 15 ? -7.082 12.148 9.305 1 58.19 15 VAL B CA 1
ATOM 1299 C C . VAL B 1 15 ? -6.316 11.758 10.562 1 58.19 15 VAL B C 1
ATOM 1301 O O . VAL B 1 15 ? -5.266 11.117 10.484 1 58.19 15 VAL B O 1
ATOM 1304 N N . ARG B 1 16 ? -6.801 12.406 11.594 1 58.44 16 ARG B N 1
ATOM 1305 C CA . ARG B 1 16 ? -6.395 11.922 12.906 1 58.44 16 ARG B CA 1
ATOM 1306 C C . ARG B 1 16 ? -7.312 10.797 13.375 1 58.44 16 ARG B C 1
ATOM 1308 O O . ARG B 1 16 ? -8.539 10.898 13.258 1 58.44 16 ARG B O 1
ATOM 1315 N N . PRO B 1 17 ? -6.73 9.695 13.719 1 56.62 17 PRO B N 1
ATOM 1316 C CA . PRO B 1 17 ? -7.602 8.625 14.211 1 56.62 17 PRO B CA 1
ATOM 1317 C C . PRO B 1 17 ? -8.75 9.148 15.078 1 56.62 17 PRO B C 1
ATOM 1319 O O . PRO B 1 17 ? -9.875 8.664 14.969 1 56.62 17 PRO B O 1
ATOM 1322 N N . ALA B 1 18 ? -8.375 10.078 15.906 1 52.41 18 ALA B N 1
ATOM 1323 C CA . ALA B 1 18 ? -9.398 10.594 16.812 1 52.41 18 ALA B CA 1
ATOM 1324 C C . ALA B 1 18 ? -10.586 11.156 16.016 1 52.41 18 ALA B C 1
ATOM 1326 O O . ALA B 1 18 ? -11.695 11.266 16.547 1 52.41 18 ALA B O 1
ATOM 1327 N N . SER B 1 19 ? -10.289 11.367 14.82 1 55.34 19 SER B N 1
ATOM 1328 C CA . SER B 1 19 ? -11.344 11.969 14.008 1 55.34 19 SER B CA 1
ATOM 1329 C C . SER B 1 19 ? -12.062 10.914 13.172 1 55.34 19 SER B C 1
ATOM 1331 O O . SER B 1 19 ? -13.008 11.234 12.445 1 55.34 19 SER B O 1
ATOM 1333 N N . PHE B 1 20 ? -11.633 9.75 13.305 1 59.72 20 PHE B N 1
ATOM 1334 C CA . PHE B 1 20 ? -12.164 8.703 12.438 1 59.72 20 PHE B CA 1
ATOM 1335 C C . PHE B 1 20 ? -13.656 8.523 12.664 1 59.72 20 PHE B C 1
ATOM 1337 O O . PHE B 1 20 ? -14.422 8.352 11.711 1 59.72 20 PHE B O 1
ATOM 1344 N N . PRO B 1 21 ? -14.047 8.57 13.852 1 56.47 21 PRO B N 1
ATOM 1345 C CA . PRO B 1 21 ? -15.508 8.492 13.977 1 56.47 21 PRO B CA 1
ATOM 1346 C C . PRO B 1 21 ? -16.219 9.578 13.188 1 56.47 21 PRO B C 1
ATOM 1348 O O . PRO B 1 21 ? -17.406 9.438 12.867 1 56.47 21 PRO B O 1
ATOM 1351 N N . TYR B 1 22 ? -15.445 10.539 12.875 1 54.75 22 TYR B N 1
ATOM 1352 C CA . TYR B 1 22 ? -16.016 11.656 12.141 1 54.75 22 TYR B CA 1
ATOM 1353 C C . TYR B 1 22 ? -15.617 11.609 10.672 1 54.75 22 TYR B C 1
ATOM 1355 O O . TYR B 1 22 ? -15.789 12.594 9.938 1 54.75 22 TYR B O 1
ATOM 1363 N N . PHE B 1 23 ? -15.031 10.492 10.383 1 59.81 23 PHE B N 1
ATOM 1364 C CA . PHE B 1 23 ? -14.656 10.328 8.984 1 59.81 23 PHE B CA 1
ATOM 1365 C C . PHE B 1 23 ? -15.875 10.461 8.078 1 59.81 23 PHE B C 1
ATOM 1367 O O . PHE B 1 23 ? -16.922 9.883 8.352 1 59.81 23 PHE B O 1
ATOM 1374 N N . PRO B 1 24 ? -15.734 11.398 7.191 1 56.59 24 PRO B N 1
ATOM 1375 C CA . PRO B 1 24 ? -16.875 11.539 6.289 1 56.59 24 PRO B CA 1
ATOM 1376 C C . PRO B 1 24 ? -17.078 10.32 5.391 1 56.59 24 PRO B C 1
ATOM 1378 O O . PRO B 1 24 ? -16.625 10.312 4.242 1 56.59 24 PRO B O 1
ATOM 1381 N N . PHE B 1 25 ? -17.781 9.414 5.898 1 60.34 25 PHE B N 1
ATOM 1382 C CA . PH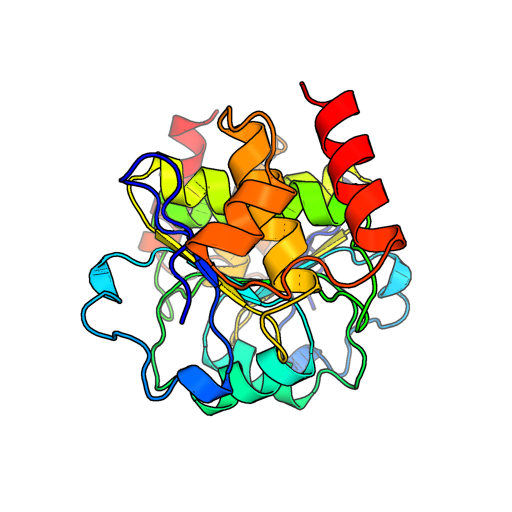E B 1 25 ? -18.016 8.148 5.211 1 60.34 25 PHE B CA 1
ATOM 1383 C C . PHE B 1 25 ? -18.719 8.383 3.881 1 60.34 25 PHE B C 1
ATOM 1385 O O . PHE B 1 25 ? -18.641 7.559 2.973 1 60.34 25 PHE B O 1
ATOM 1392 N N . ASN B 1 26 ? -19.312 9.602 3.828 1 60.09 26 ASN B N 1
ATOM 1393 C CA . ASN B 1 26 ? -19.953 9.938 2.562 1 60.09 26 ASN B CA 1
ATOM 1394 C C . ASN B 1 26 ? -18.938 10.102 1.441 1 60.09 26 ASN B C 1
ATOM 1396 O O . ASN B 1 26 ? -19.281 10.047 0.262 1 60.09 26 ASN B O 1
ATOM 1400 N N . LEU B 1 27 ? -17.719 10.234 1.868 1 62.47 27 LEU B N 1
ATOM 1401 C CA . LEU B 1 27 ? -16.672 10.422 0.875 1 62.47 27 LEU B CA 1
ATOM 1402 C C . LEU B 1 27 ? -15.938 9.109 0.605 1 62.47 27 LEU B C 1
ATOM 1404 O O . LEU B 1 27 ? -15.031 9.062 -0.227 1 62.47 27 LEU B O 1
ATOM 1408 N N . MET B 1 28 ? -16.484 8.117 1.175 1 70.06 28 MET B N 1
ATOM 1409 C CA . MET B 1 28 ? -15.812 6.832 1.051 1 70.06 28 MET B CA 1
ATOM 1410 C C . MET B 1 28 ? -15.781 6.371 -0.403 1 70.06 28 MET B C 1
ATOM 1412 O O . MET B 1 28 ? -14.828 5.723 -0.833 1 70.06 28 MET B O 1
ATOM 1416 N N . ASP B 1 29 ? -16.797 6.863 -1.15 1 76 29 ASP B N 1
ATOM 1417 C CA . ASP B 1 29 ? -16.875 6.449 -2.549 1 76 29 ASP B CA 1
ATOM 1418 C C . ASP B 1 29 ? -15.797 7.129 -3.385 1 76 29 ASP B C 1
ATOM 1420 O O . ASP B 1 29 ? -15.438 6.645 -4.461 1 76 29 ASP B O 1
ATOM 1424 N N . ARG B 1 30 ? -15.32 8.188 -2.852 1 80.69 30 ARG B N 1
ATOM 1425 C CA . ARG B 1 30 ? -14.305 8.938 -3.582 1 80.69 30 ARG B CA 1
ATOM 1426 C C . ARG B 1 30 ? -12.898 8.492 -3.189 1 80.69 30 ARG B C 1
ATOM 1428 O O . ARG B 1 30 ? -11.93 8.805 -3.879 1 80.69 30 ARG B O 1
ATOM 1435 N N . ILE B 1 31 ? -12.875 7.738 -2.115 1 84.19 31 ILE B N 1
ATOM 1436 C CA . ILE B 1 31 ? -11.57 7.348 -1.597 1 84.19 31 ILE B CA 1
ATOM 1437 C C . ILE B 1 31 ? -11.086 6.086 -2.311 1 84.19 31 ILE B C 1
ATOM 1439 O O . ILE B 1 31 ? -11.797 5.078 -2.346 1 84.19 31 ILE B O 1
ATOM 1443 N N . GLY B 1 32 ? -9.898 6.266 -2.91 1 86.94 32 GLY B N 1
ATOM 1444 C CA . GLY B 1 32 ? -9.32 5.129 -3.615 1 86.94 32 GLY B CA 1
ATOM 1445 C C . GLY B 1 32 ? -8.203 4.457 -2.846 1 86.94 32 GLY B C 1
ATOM 1446 O O . GLY B 1 32 ? -7.805 3.332 -3.168 1 86.94 32 GLY B O 1
ATOM 1447 N N . GLY B 1 33 ? -7.707 5.172 -1.819 1 89.44 33 GLY B N 1
ATOM 1448 C CA . GLY B 1 33 ? -6.586 4.598 -1.091 1 89.44 33 GLY B CA 1
ATOM 1449 C C . GLY B 1 33 ? -6.395 5.207 0.286 1 89.44 33 GLY B C 1
ATOM 1450 O O . GLY B 1 33 ? -6.77 6.355 0.519 1 89.44 33 GLY B O 1
ATOM 1451 N N . PHE B 1 34 ? -5.82 4.43 1.139 1 89.25 34 PHE B N 1
ATOM 1452 C CA . PHE B 1 34 ? -5.391 4.871 2.459 1 89.25 34 PHE B CA 1
ATOM 1453 C C . PHE B 1 34 ? -3.879 4.742 2.609 1 89.25 34 PHE B C 1
ATOM 1455 O O . PHE B 1 34 ? -3.287 3.758 2.16 1 89.25 34 PHE B O 1
ATOM 1462 N N . VAL B 1 35 ? -3.326 5.785 3.225 1 92.5 35 VAL B N 1
ATOM 1463 C CA . VAL B 1 35 ? -1.934 5.699 3.648 1 92.5 35 VAL B CA 1
ATOM 1464 C C . VAL B 1 35 ? -1.853 5.762 5.172 1 92.5 35 VAL B C 1
ATOM 1466 O O . VAL B 1 35 ? -2.309 6.73 5.785 1 92.5 35 VAL B O 1
ATOM 1469 N N . ILE B 1 36 ? -1.292 4.746 5.723 1 90.38 36 ILE B N 1
ATOM 1470 C CA . ILE B 1 36 ? -1.127 4.656 7.172 1 90.38 36 ILE B CA 1
ATOM 1471 C C . ILE B 1 36 ? 0.354 4.75 7.527 1 90.38 36 ILE B C 1
ATOM 1473 O O . ILE B 1 36 ? 1.171 3.973 7.027 1 90.38 36 ILE B O 1
ATOM 1477 N N . LEU B 1 37 ? 0.698 5.633 8.492 1 92.75 37 LEU B N 1
ATOM 1478 C CA . LEU B 1 37 ? 2.104 6.004 8.609 1 92.75 37 LEU B CA 1
ATOM 1479 C C . LEU B 1 37 ? 2.695 5.504 9.922 1 92.75 37 LEU B C 1
ATOM 1481 O O . LEU B 1 37 ? 3.859 5.773 10.227 1 92.75 37 LEU B O 1
ATOM 1485 N N . ASP B 1 38 ? 1.888 4.824 10.742 1 87.06 38 ASP B N 1
ATOM 1486 C CA . ASP B 1 38 ? 2.465 4.273 11.961 1 87.06 38 ASP B CA 1
ATOM 1487 C C . ASP B 1 38 ? 1.704 3.031 12.422 1 87.06 38 ASP B C 1
ATOM 1489 O O . ASP B 1 38 ? 0.541 2.842 12.062 1 87.06 38 ASP B O 1
ATOM 1493 N N . GLU B 1 39 ? 2.363 2.324 13.273 1 81.25 39 GLU B N 1
ATOM 1494 C CA . GLU B 1 39 ? 1.868 1.009 13.664 1 81.25 39 GLU B CA 1
ATOM 1495 C C . GLU B 1 39 ? 0.636 1.128 14.555 1 81.25 39 GLU B C 1
ATOM 1497 O O . GLU B 1 39 ? -0.282 0.31 14.469 1 81.25 39 GLU B O 1
ATOM 1502 N N . LEU B 1 40 ? 0.721 2.084 15.438 1 80.88 40 LEU B N 1
ATOM 1503 C CA . LEU B 1 40 ? -0.395 2.242 16.359 1 80.88 40 LEU B CA 1
ATOM 1504 C C . LEU B 1 40 ? -1.69 2.523 15.609 1 80.88 40 LEU B C 1
ATOM 1506 O O . LEU B 1 40 ? -2.723 1.912 15.891 1 80.88 40 LEU B O 1
ATOM 1510 N N . TRP B 1 41 ? -1.6 3.361 14.664 1 81.25 41 TRP B N 1
ATOM 1511 C CA . TRP B 1 41 ? -2.771 3.656 13.852 1 81.25 41 TRP B CA 1
ATOM 1512 C C . TRP B 1 41 ? -3.16 2.451 13 1 81.25 41 TRP B C 1
ATOM 1514 O O . TRP B 1 41 ? -4.348 2.178 12.805 1 81.25 41 TRP B O 1
ATOM 1524 N N . LEU B 1 42 ? -2.234 1.743 12.414 1 82.5 42 LEU B N 1
ATOM 1525 C CA . LEU B 1 42 ? -2.537 0.548 11.641 1 82.5 42 LEU B CA 1
ATOM 1526 C C . LEU B 1 42 ? -3.352 -0.446 12.461 1 82.5 42 LEU B C 1
ATOM 1528 O O . LEU B 1 42 ? -4.336 -1.005 11.969 1 82.5 42 LEU B O 1
ATOM 1532 N N . ARG B 1 43 ? -2.938 -0.643 13.68 1 79.19 43 ARG B N 1
ATOM 1533 C CA . ARG B 1 43 ? -3.639 -1.577 14.555 1 79.19 43 ARG B CA 1
ATOM 1534 C C . ARG B 1 43 ? -5.082 -1.14 14.781 1 79.19 43 ARG B C 1
ATOM 1536 O O . ARG B 1 43 ? -6.004 -1.954 14.695 1 79.19 43 ARG B O 1
ATOM 1543 N N . ARG B 1 44 ? -5.215 0.103 15.07 1 76.81 44 ARG B N 1
ATOM 1544 C CA . ARG B 1 44 ? -6.555 0.637 15.281 1 76.81 44 ARG B CA 1
ATOM 1545 C C . ARG B 1 44 ? -7.395 0.536 14.016 1 76.81 44 ARG B C 1
ATOM 1547 O O . ARG B 1 44 ? -8.578 0.195 14.07 1 76.81 44 ARG B O 1
ATOM 1554 N N . TRP B 1 45 ? -6.727 0.847 12.945 1 76.62 45 TRP B N 1
ATOM 1555 C CA . TRP B 1 45 ? -7.375 0.778 11.641 1 76.62 45 TRP B CA 1
ATOM 1556 C C . TRP B 1 45 ? -7.883 -0.632 11.359 1 76.62 45 TRP B C 1
ATOM 1558 O O . TRP B 1 45 ? -9.008 -0.811 10.891 1 76.62 45 TRP B O 1
ATOM 1568 N N . CYS B 1 46 ? -7.141 -1.646 11.609 1 76.12 46 CYS B N 1
ATOM 1569 C CA . CYS B 1 46 ? -7.504 -3.037 11.375 1 76.12 46 CYS B CA 1
ATOM 1570 C C . CYS B 1 46 ? -8.664 -3.457 12.273 1 76.12 46 CYS B C 1
ATOM 1572 O O . CYS B 1 46 ? -9.453 -4.332 11.906 1 76.12 46 CYS B O 1
ATOM 1574 N N . GLU B 1 47 ? -8.773 -2.775 13.422 1 73.56 47 GLU B N 1
ATOM 1575 C CA . GLU B 1 47 ? -9.844 -3.094 14.367 1 73.56 47 GLU B CA 1
ATOM 1576 C C . GLU B 1 47 ? -11.172 -2.48 13.922 1 73.56 47 GLU B C 1
ATOM 1578 O O . GLU B 1 47 ? -12.234 -3.031 14.188 1 73.56 47 GLU B O 1
ATOM 1583 N N . ILE B 1 48 ? -11.078 -1.297 13.336 1 68.44 48 ILE B N 1
ATOM 1584 C CA . ILE B 1 48 ? -12.297 -0.542 13.062 1 68.44 48 ILE B CA 1
ATOM 1585 C C . ILE B 1 48 ? -12.812 -0.872 11.664 1 68.44 48 ILE B C 1
ATOM 1587 O O . ILE B 1 48 ? -14.008 -0.728 11.383 1 68.44 48 ILE B O 1
ATOM 1591 N N . ILE B 1 49 ? -11.844 -0.994 10.906 1 59.72 49 ILE B N 1
ATOM 1592 C CA . ILE B 1 49 ? -12.289 -1.227 9.539 1 59.72 49 ILE B CA 1
ATOM 1593 C C . ILE B 1 49 ? -13.273 -2.398 9.508 1 59.72 49 ILE B C 1
ATOM 1595 O O . ILE B 1 49 ? -13.016 -3.441 10.117 1 59.72 49 ILE B O 1
ATOM 1599 N N . GLU B 1 50 ? -14.594 -1.836 9.523 1 58.47 50 GLU B N 1
ATOM 1600 C CA . GLU B 1 50 ? -15.641 -2.84 9.367 1 58.47 50 GLU B CA 1
ATOM 1601 C C . GLU B 1 50 ? -15.57 -3.504 7.996 1 58.47 50 GLU B C 1
ATOM 1603 O O . GLU B 1 50 ? -15.172 -2.873 7.016 1 58.47 50 GLU B O 1
ATOM 1608 N N . TYR B 1 51 ? -15.547 -4.895 7.891 1 53 51 TYR B N 1
ATOM 1609 C CA . TYR B 1 51 ? -15.695 -5.762 6.727 1 53 51 TYR B CA 1
ATOM 1610 C C . TYR B 1 51 ? -16.953 -5.406 5.938 1 53 51 TYR B C 1
ATOM 1612 O O . TYR B 1 51 ? -18.016 -5.164 6.516 1 53 51 TYR B O 1
ATOM 1620 N N . PRO B 1 52 ? -16.469 -5.254 4.699 1 51.06 52 PRO B N 1
ATOM 1621 C CA . PRO B 1 52 ? -15.258 -5.422 3.893 1 51.06 52 PRO B CA 1
ATOM 1622 C C . PRO B 1 52 ? -14.609 -4.094 3.51 1 51.06 52 PRO B C 1
ATOM 1624 O O . PRO B 1 52 ? -15.297 -3.186 3.033 1 51.06 52 PRO B O 1
ATOM 1627 N N . MET B 1 53 ? -13.594 -3.588 4.152 1 58.5 53 MET B N 1
ATOM 1628 C CA . MET B 1 53 ? -12.891 -2.453 3.559 1 58.5 53 MET B CA 1
ATOM 1629 C C . MET B 1 53 ? -12.18 -2.861 2.271 1 58.5 53 MET B C 1
ATOM 1631 O O . MET B 1 53 ? -11.281 -3.699 2.293 1 58.5 53 MET B O 1
ATOM 1635 N N . LYS B 1 54 ? -12.828 -2.369 1.23 1 76.88 54 LYS B N 1
ATOM 1636 C CA . LYS B 1 54 ? -12.336 -2.766 -0.087 1 76.88 54 LYS B CA 1
ATOM 1637 C C . LYS B 1 54 ? -11.508 -1.657 -0.721 1 76.88 54 LYS B C 1
ATOM 1639 O O . LYS B 1 54 ? -11.641 -1.376 -1.913 1 76.88 54 LYS B O 1
ATOM 1644 N N . ILE B 1 55 ? -10.82 -0.896 0.191 1 84.5 55 ILE B N 1
ATOM 1645 C CA . ILE B 1 55 ? -10 0.182 -0.35 1 84.5 55 ILE B CA 1
ATOM 1646 C C . ILE B 1 55 ? -8.523 -0.158 -0.175 1 84.5 55 ILE B C 1
ATOM 1648 O O . ILE B 1 55 ? -8.086 -0.492 0.927 1 84.5 55 ILE B O 1
ATOM 1652 N N . PRO B 1 56 ? -7.73 -0.114 -1.244 1 91.81 56 PRO B N 1
ATOM 1653 C CA . PRO B 1 56 ? -6.289 -0.334 -1.119 1 91.81 56 PRO B CA 1
ATOM 1654 C C . PRO B 1 56 ? -5.648 0.555 -0.056 1 91.81 56 PRO B C 1
ATOM 1656 O O . PRO B 1 56 ? -6.016 1.724 0.082 1 91.81 56 PRO B O 1
ATOM 1659 N N . THR B 1 57 ? -4.734 -0.077 0.74 1 90.25 57 THR B N 1
ATOM 1660 C CA . THR B 1 57 ? -4.105 0.623 1.855 1 90.25 57 THR B CA 1
ATOM 1661 C C . THR B 1 57 ? -2.598 0.405 1.853 1 90.25 57 THR B C 1
ATOM 1663 O O . THR B 1 57 ? -2.129 -0.727 1.719 1 90.25 57 THR B O 1
ATOM 1666 N N . LEU B 1 58 ? -1.899 1.517 1.901 1 93.81 58 LEU B N 1
ATOM 1667 C CA . LEU B 1 58 ? -0.446 1.474 2.016 1 93.81 58 LEU B CA 1
ATOM 1668 C C . LEU B 1 58 ? -0.002 1.812 3.436 1 93.81 58 LEU B C 1
ATOM 1670 O O . LEU B 1 58 ? -0.306 2.895 3.943 1 93.81 58 LEU B O 1
ATOM 1674 N N . TYR B 1 59 ? 0.644 0.878 4.035 1 91.56 59 TYR B N 1
ATOM 1675 C CA . TYR B 1 59 ? 1.254 1.087 5.344 1 91.56 59 TYR B CA 1
ATOM 1676 C C . TYR B 1 59 ? 2.754 1.319 5.215 1 91.56 59 TYR B C 1
ATOM 1678 O O . TYR B 1 59 ? 3.475 0.482 4.668 1 91.56 59 TYR B O 1
ATOM 1686 N N . VAL B 1 60 ? 3.213 2.467 5.625 1 94 60 VAL B N 1
ATOM 1687 C CA . VAL B 1 60 ? 4.629 2.82 5.68 1 94 60 VAL B CA 1
ATOM 1688 C C . VAL B 1 60 ? 4.988 3.297 7.082 1 94 60 VAL B C 1
ATOM 1690 O O . VAL B 1 60 ? 4.707 4.441 7.449 1 94 60 VAL B O 1
ATOM 1693 N N . PRO B 1 61 ? 5.676 2.469 7.812 1 91.06 61 PRO B N 1
ATOM 1694 C CA . PRO B 1 61 ? 5.965 2.85 9.195 1 91.06 61 PRO B CA 1
ATOM 1695 C C . PRO B 1 61 ? 7.02 3.949 9.305 1 91.06 61 PRO B C 1
ATOM 1697 O O . PRO B 1 61 ? 8.109 3.816 8.742 1 91.06 61 PRO B O 1
ATOM 1700 N N . ILE B 1 62 ? 6.68 5.023 9.992 1 93.44 62 ILE B N 1
ATOM 1701 C CA . ILE B 1 62 ? 7.566 6.141 10.305 1 93.44 62 ILE B CA 1
ATOM 1702 C C . ILE B 1 62 ? 7.57 6.383 11.812 1 93.44 62 ILE B C 1
ATOM 1704 O O . ILE B 1 62 ? 6.508 6.426 12.445 1 93.44 62 ILE B O 1
ATOM 1708 N N . GLU B 1 63 ? 8.75 6.492 12.398 1 92.38 63 GLU B N 1
ATOM 1709 C CA . GLU B 1 63 ? 8.875 6.738 13.836 1 92.38 63 GLU B CA 1
ATOM 1710 C C . GLU B 1 63 ? 8.203 8.055 14.227 1 92.38 63 GLU B C 1
ATOM 1712 O O . GLU B 1 63 ? 8.289 9.039 13.492 1 92.38 63 GLU B O 1
ATOM 1717 N N . ASP B 1 64 ? 7.594 7.996 15.414 1 90.81 64 ASP B N 1
ATOM 1718 C CA . ASP B 1 64 ? 7.004 9.227 15.93 1 90.81 64 ASP B CA 1
ATOM 1719 C C . ASP B 1 64 ? 8.016 10.367 15.914 1 90.81 64 ASP B C 1
ATOM 1721 O O . ASP B 1 64 ? 9.18 10.18 16.281 1 90.81 64 ASP B O 1
ATOM 1725 N N . TYR B 1 65 ? 7.609 11.586 15.367 1 94.56 65 TYR B N 1
ATOM 1726 C CA . TYR B 1 65 ? 8.43 12.789 15.234 1 94.56 65 TYR B CA 1
ATOM 1727 C C . TYR B 1 65 ? 9.539 12.586 14.211 1 94.56 65 TYR B C 1
ATOM 1729 O O . TYR B 1 65 ? 10.383 13.461 14.023 1 94.56 65 TYR B O 1
ATOM 1737 N N . GLY B 1 66 ? 9.523 11.43 13.562 1 95.44 66 GLY B N 1
ATOM 1738 C CA . GLY B 1 66 ? 10.586 11.117 12.617 1 95.44 66 GLY B CA 1
ATOM 1739 C C . GLY B 1 66 ? 10.211 11.406 11.18 1 95.44 66 GLY B C 1
ATOM 1740 O O . GLY B 1 66 ? 9.195 12.047 10.914 1 95.44 66 GLY B O 1
ATOM 1741 N N . ILE B 1 67 ? 11.117 11.07 10.289 1 96.62 67 ILE B N 1
ATOM 1742 C CA . ILE B 1 67 ? 10.953 11.234 8.852 1 96.62 67 ILE B CA 1
ATOM 1743 C C . ILE B 1 67 ? 11.07 9.883 8.156 1 96.62 67 ILE B C 1
ATOM 1745 O O . ILE B 1 67 ? 11.711 8.969 8.672 1 96.62 67 ILE B O 1
ATOM 1749 N N . PRO B 1 68 ? 10.375 9.719 7.043 1 96 68 PRO B N 1
ATOM 1750 C CA . PRO B 1 68 ? 10.609 8.516 6.246 1 96 68 PRO B CA 1
ATOM 1751 C C . PRO B 1 68 ? 11.953 8.539 5.523 1 96 68 PRO B C 1
ATOM 1753 O O . PRO B 1 68 ? 12.609 9.586 5.457 1 96 68 PRO B O 1
ATOM 1756 N N . THR B 1 69 ? 12.43 7.348 5.066 1 93.44 69 THR B N 1
ATOM 1757 C CA . THR B 1 69 ? 13.5 7.352 4.078 1 93.44 69 THR B CA 1
ATOM 1758 C C . THR B 1 69 ? 13.031 7.977 2.77 1 93.44 69 THR B C 1
ATOM 1760 O O . THR B 1 69 ? 11.82 8.086 2.527 1 93.44 69 THR B O 1
ATOM 1763 N N . VAL B 1 70 ? 13.938 8.398 1.971 1 95.38 70 VAL B N 1
ATOM 1764 C CA . VAL B 1 70 ? 13.602 8.953 0.663 1 95.38 70 VAL B CA 1
ATOM 1765 C C . VAL B 1 70 ? 12.844 7.914 -0.161 1 95.38 70 VAL B C 1
ATOM 1767 O O . VAL B 1 70 ? 11.852 8.234 -0.824 1 95.38 70 VAL B O 1
ATOM 1770 N N . GLU B 1 71 ? 13.266 6.684 -0.059 1 90.44 71 GLU B N 1
ATOM 1771 C CA . GLU B 1 71 ? 12.633 5.59 -0.789 1 90.44 71 GLU B CA 1
ATOM 1772 C C . GLU B 1 71 ? 11.188 5.383 -0.328 1 90.44 71 GLU B C 1
ATOM 1774 O O . GLU B 1 71 ? 10.289 5.191 -1.149 1 90.44 71 GLU B O 1
ATOM 1779 N N . ASP B 1 72 ? 10.977 5.438 0.977 1 93.12 72 ASP B N 1
ATOM 1780 C CA . ASP B 1 72 ? 9.633 5.285 1.523 1 93.12 72 ASP B CA 1
ATOM 1781 C C . ASP B 1 72 ? 8.734 6.449 1.107 1 93.12 72 ASP B C 1
ATOM 1783 O O . ASP B 1 72 ? 7.551 6.254 0.825 1 93.12 72 ASP B O 1
ATOM 1787 N N . MET B 1 73 ? 9.289 7.609 1.046 1 96 73 MET B N 1
ATOM 1788 C CA . MET B 1 73 ? 8.5 8.758 0.606 1 96 73 MET B CA 1
ATOM 1789 C C . MET B 1 73 ? 8.133 8.633 -0.868 1 96 73 MET B C 1
ATOM 1791 O O . MET B 1 73 ? 7.016 8.977 -1.263 1 96 73 MET B O 1
ATOM 1795 N N . ASP B 1 74 ? 9.102 8.133 -1.672 1 94.5 74 ASP B N 1
ATOM 1796 C CA . ASP B 1 74 ? 8.797 7.879 -3.076 1 94.5 74 ASP B CA 1
ATOM 1797 C C . ASP B 1 74 ? 7.617 6.918 -3.213 1 94.5 74 ASP B C 1
ATOM 1799 O O . ASP B 1 74 ? 6.734 7.125 -4.047 1 94.5 74 ASP B O 1
ATOM 1803 N N . LEU B 1 75 ? 7.668 5.926 -2.432 1 93.31 75 LEU B N 1
ATOM 1804 C CA . LEU B 1 75 ? 6.598 4.934 -2.43 1 93.31 75 LEU B CA 1
ATOM 1805 C C . LEU B 1 75 ? 5.262 5.582 -2.088 1 93.31 75 LEU B C 1
ATOM 1807 O O . LEU B 1 75 ? 4.25 5.309 -2.738 1 93.31 75 LEU B O 1
ATOM 1811 N N . ILE B 1 76 ? 5.188 6.445 -1.115 1 95 76 ILE B N 1
ATOM 1812 C CA . ILE B 1 76 ? 3.977 7.141 -0.695 1 95 76 ILE B CA 1
ATOM 1813 C C . ILE B 1 76 ? 3.486 8.047 -1.82 1 95 76 ILE B C 1
ATOM 1815 O O . ILE B 1 76 ? 2.305 8.023 -2.176 1 95 76 ILE B O 1
ATOM 1819 N N . VAL B 1 77 ? 4.414 8.766 -2.35 1 93.56 77 VAL B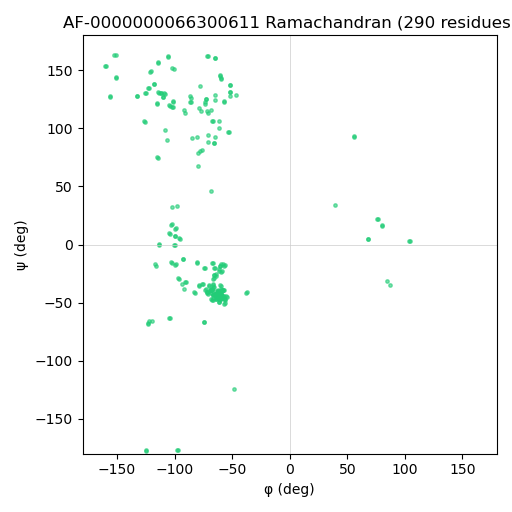 N 1
ATOM 1820 C CA . VAL B 1 77 ? 4.066 9.711 -3.408 1 93.56 77 VAL B CA 1
ATOM 1821 C C . VAL B 1 77 ? 3.504 8.953 -4.609 1 93.56 77 VAL B C 1
ATOM 1823 O O . VAL B 1 77 ? 2.492 9.352 -5.188 1 93.56 77 VAL B O 1
ATOM 1826 N N . ASP B 1 78 ? 4.152 7.879 -4.984 1 92.38 78 ASP B N 1
ATOM 1827 C CA . ASP B 1 78 ? 3.689 7.086 -6.121 1 92.38 78 ASP B CA 1
ATOM 1828 C C . ASP B 1 78 ? 2.297 6.516 -5.863 1 92.38 78 ASP B C 1
ATOM 1830 O O . ASP B 1 78 ? 1.465 6.461 -6.77 1 92.38 78 ASP B O 1
ATOM 1834 N N . PHE B 1 79 ? 2.062 6.082 -4.676 1 93.5 79 PHE B N 1
ATOM 1835 C CA . PHE B 1 79 ? 0.754 5.562 -4.297 1 93.5 79 PHE B CA 1
ATOM 1836 C C . PHE B 1 79 ? -0.316 6.641 -4.426 1 93.5 79 PHE B C 1
ATOM 1838 O O . PHE B 1 79 ? -1.389 6.391 -4.98 1 93.5 79 PHE B O 1
ATOM 1845 N N . ILE B 1 80 ? -0.035 7.836 -3.938 1 91.25 80 ILE B N 1
ATOM 1846 C CA . ILE B 1 80 ? -0.977 8.945 -4.016 1 91.25 80 ILE B CA 1
ATOM 1847 C C . ILE B 1 80 ? -1.22 9.312 -5.477 1 91.25 80 ILE B C 1
ATOM 1849 O O . ILE B 1 80 ? -2.367 9.453 -5.91 1 91.25 80 ILE B O 1
ATOM 1853 N N . LYS B 1 81 ? -0.16 9.383 -6.223 1 90.06 81 LYS B N 1
ATOM 1854 C CA . LYS B 1 81 ? -0.252 9.75 -7.629 1 90.06 81 LYS B CA 1
ATOM 1855 C C . LYS B 1 81 ? -1.137 8.773 -8.398 1 90.06 81 LYS B C 1
ATOM 1857 O O . LYS B 1 81 ? -1.938 9.188 -9.242 1 90.06 81 LYS B O 1
ATOM 1862 N N . TYR B 1 82 ? -0.94 7.566 -8.102 1 88.69 82 TYR B N 1
ATOM 1863 C CA . TYR B 1 82 ? -1.728 6.539 -8.773 1 88.69 82 TYR B CA 1
ATOM 1864 C C . TYR B 1 82 ? -3.221 6.785 -8.586 1 88.69 82 TYR B C 1
ATOM 1866 O O . TYR B 1 82 ? -3.977 6.816 -9.562 1 88.69 82 TYR B O 1
ATOM 1874 N N . HIS B 1 83 ? -3.686 6.992 -7.43 1 89.94 83 HIS B N 1
ATOM 1875 C CA . HIS B 1 83 ? -5.105 7.137 -7.141 1 89.94 83 HIS B CA 1
ATOM 1876 C C . HIS B 1 83 ? -5.629 8.484 -7.617 1 89.94 83 HIS B C 1
ATOM 1878 O O . HIS B 1 83 ? -6.719 8.57 -8.195 1 89.94 83 HIS B O 1
ATOM 1884 N N . VAL B 1 84 ? -4.844 9.5 -7.453 1 87.19 84 VAL B N 1
ATOM 1885 C CA . VAL B 1 84 ? -5.266 10.844 -7.84 1 87.19 84 VAL B CA 1
ATOM 1886 C C . VAL B 1 84 ? -5.375 10.938 -9.359 1 87.19 84 VAL B C 1
ATOM 1888 O O . VAL B 1 84 ? -6.293 11.562 -9.891 1 87.19 84 VAL B O 1
ATOM 1891 N N . SER B 1 85 ? -4.438 10.312 -10.031 1 86.94 85 SER B N 1
ATOM 1892 C CA . SER B 1 85 ? -4.469 10.32 -11.492 1 86.94 85 SER B CA 1
ATOM 1893 C C . SER B 1 85 ? -5.684 9.578 -12.023 1 86.94 85 SER B C 1
ATOM 1895 O O . SER B 1 85 ? -6.105 9.797 -13.164 1 86.94 85 SER B O 1
ATOM 1897 N N . ASN B 1 86 ? -6.219 8.766 -11.234 1 86.5 86 ASN B N 1
ATOM 1898 C CA . ASN B 1 86 ? -7.422 8.031 -11.617 1 86.5 86 ASN B CA 1
ATOM 1899 C C . ASN B 1 86 ? -8.68 8.68 -11.039 1 86.5 86 ASN B C 1
ATOM 1901 O O . ASN B 1 86 ? -9.719 8.031 -10.93 1 86.5 86 ASN B O 1
ATOM 1905 N N . GLY B 1 87 ? -8.547 9.891 -10.562 1 83.88 87 GLY B N 1
ATOM 1906 C CA . GLY B 1 87 ? -9.68 10.688 -10.109 1 83.88 87 GLY B CA 1
ATOM 1907 C C . GLY B 1 87 ? -10.148 10.312 -8.711 1 83.88 87 GLY B C 1
ATOM 1908 O O . GLY B 1 87 ? -11.289 10.594 -8.344 1 83.88 87 GLY B O 1
ATOM 1909 N N . ARG B 1 88 ? -9.32 9.594 -7.988 1 86.19 88 ARG B N 1
ATOM 1910 C CA . ARG B 1 88 ? -9.695 9.164 -6.645 1 86.19 88 ARG B CA 1
ATOM 1911 C C . ARG B 1 88 ? -8.953 9.977 -5.586 1 86.19 88 ARG B C 1
ATOM 1913 O O . ARG B 1 88 ? -7.941 10.617 -5.883 1 86.19 88 ARG B O 1
ATOM 1920 N N . GLU B 1 89 ? -9.477 9.906 -4.422 1 85 89 GLU B N 1
ATOM 1921 C CA . GLU B 1 89 ? -8.867 10.594 -3.289 1 85 89 GLU B CA 1
ATOM 1922 C C . GLU B 1 89 ? -8.102 9.625 -2.4 1 85 89 GLU B C 1
ATOM 1924 O O . GLU B 1 89 ? -8.391 8.422 -2.385 1 85 89 GLU B O 1
ATOM 1929 N N . VAL B 1 90 ? -7.07 10.219 -1.736 1 88.88 90 VAL B N 1
ATOM 1930 C CA . VAL B 1 90 ? -6.266 9.398 -0.835 1 88.88 90 VAL B CA 1
ATOM 1931 C C . VAL B 1 90 ? -6.273 10.008 0.565 1 88.88 90 VAL B C 1
ATOM 1933 O O . VAL B 1 90 ? -6.156 11.227 0.72 1 88.88 90 VAL B O 1
ATOM 1936 N N . VAL B 1 91 ? -6.465 9.164 1.54 1 86.69 91 VAL B N 1
ATOM 1937 C CA . VAL B 1 91 ? -6.406 9.594 2.934 1 86.69 91 VAL B CA 1
ATOM 1938 C C . VAL B 1 91 ? -5.062 9.203 3.539 1 86.69 91 VAL B C 1
ATOM 1940 O O . VAL B 1 91 ? -4.676 8.031 3.502 1 86.69 91 VAL B O 1
ATOM 1943 N N . VAL B 1 92 ? -4.383 10.242 4.047 1 90.81 92 VAL B N 1
ATOM 1944 C CA . VAL B 1 92 ? -3.098 10.031 4.711 1 90.81 92 VAL B CA 1
ATOM 1945 C C . VAL B 1 92 ? -3.246 10.266 6.211 1 90.81 92 VAL B C 1
ATOM 1947 O O . VAL B 1 92 ? -3.768 11.297 6.637 1 90.81 92 VAL B O 1
ATOM 1950 N N . SER B 1 93 ? -2.736 9.258 6.953 1 87.31 93 SER B N 1
ATOM 1951 C CA . SER B 1 93 ? -2.979 9.43 8.383 1 87.31 93 SER B CA 1
ATOM 1952 C C . SER B 1 93 ? -1.884 8.766 9.211 1 87.31 93 SER B C 1
ATOM 1954 O O . SER B 1 93 ? -1.366 7.711 8.844 1 87.31 93 SER B O 1
ATOM 1956 N N . CYS B 1 94 ? -1.568 9.383 10.281 1 88.56 94 CYS B N 1
ATOM 1957 C CA . CYS B 1 94 ? -0.838 8.789 11.391 1 88.56 94 CYS B CA 1
ATOM 1958 C C . CYS B 1 94 ? -1.612 8.938 12.695 1 88.56 94 CYS B C 1
ATOM 1960 O O . CYS B 1 94 ? -2.723 9.477 12.703 1 88.56 94 CYS B O 1
ATOM 1962 N N . ILE B 1 95 ? -1.053 8.5 13.836 1 82.81 95 ILE B N 1
ATOM 1963 C CA . ILE B 1 95 ? -1.775 8.477 15.102 1 82.81 95 ILE B CA 1
ATOM 1964 C C . ILE B 1 95 ? -2.029 9.906 15.578 1 82.81 95 ILE B C 1
ATOM 1966 O O . ILE B 1 95 ? -3.109 10.211 16.094 1 82.81 95 ILE B O 1
ATOM 1970 N N . GLY B 1 96 ? -1.149 10.828 15.422 1 83.56 96 GLY B N 1
ATOM 1971 C CA . GLY B 1 96 ? -1.308 12.203 15.867 1 83.56 96 GLY B CA 1
ATOM 1972 C C . GLY B 1 96 ? -1.922 13.102 14.812 1 83.56 96 GLY B C 1
ATOM 1973 O O . GLY B 1 96 ? -2.518 14.133 15.133 1 83.56 96 GLY B O 1
ATOM 1974 N N . GLY B 1 97 ? -1.638 12.812 13.516 1 83.19 97 GLY B N 1
ATOM 1975 C CA . GLY B 1 97 ? -2.18 13.594 12.414 1 83.19 97 GLY B CA 1
ATOM 1976 C C . GLY B 1 97 ? -1.491 14.93 12.234 1 83.19 97 GLY B C 1
ATOM 1977 O O . GLY B 1 97 ? -2.084 15.875 11.703 1 83.19 97 GLY B O 1
ATOM 1978 N N . HIS B 1 98 ? -0.278 15.078 12.719 1 87.25 98 HIS B N 1
ATOM 1979 C CA . HIS B 1 98 ? 0.386 16.375 12.648 1 87.25 98 HIS B CA 1
ATOM 1980 C C . HIS B 1 98 ? 1.718 16.266 11.914 1 87.25 98 HIS B C 1
ATOM 1982 O O . HIS B 1 98 ? 1.855 16.781 10.797 1 87.25 98 HIS B O 1
ATOM 1988 N N . GLY B 1 99 ? 2.688 15.609 12.469 1 90.88 99 GLY B N 1
ATOM 1989 C CA . GLY B 1 99 ? 4.047 15.617 11.953 1 90.88 99 GLY B CA 1
ATOM 1990 C C . GLY B 1 99 ? 4.215 14.773 10.703 1 90.88 99 GLY B C 1
ATOM 1991 O O . GLY B 1 99 ? 4.477 15.297 9.625 1 90.88 99 GLY B O 1
ATOM 1992 N N . ARG B 1 100 ? 4.051 13.43 10.883 1 92.31 100 ARG B N 1
ATOM 1993 C CA . ARG B 1 100 ? 4.242 12.516 9.766 1 92.31 100 ARG B CA 1
ATOM 1994 C C . ARG B 1 100 ? 3.227 12.781 8.656 1 92.31 100 ARG B C 1
ATOM 1996 O O . ARG B 1 100 ? 3.596 12.914 7.492 1 92.31 100 ARG B O 1
ATOM 2003 N N . THR B 1 101 ? 1.971 12.961 9.086 1 91.19 101 THR B N 1
ATOM 2004 C CA . THR B 1 101 ? 0.926 13.305 8.125 1 91.19 101 THR B CA 1
ATOM 2005 C C . THR B 1 101 ? 1.231 14.633 7.453 1 91.19 101 THR B C 1
ATOM 2007 O O . THR B 1 101 ? 1.211 14.734 6.223 1 91.19 101 THR B O 1
ATOM 2010 N N . GLY B 1 102 ? 1.547 15.625 8.25 1 92 102 GLY B N 1
ATOM 2011 C CA . GLY B 1 102 ? 1.87 16.938 7.711 1 92 102 GLY B CA 1
ATOM 2012 C C . GLY B 1 102 ? 3.031 16.906 6.734 1 92 102 GLY B C 1
ATOM 2013 O O . GLY B 1 102 ? 3.018 17.625 5.727 1 92 102 GLY B O 1
ATOM 2014 N N . THR B 1 103 ? 4.047 16.141 6.973 1 95.62 103 THR B N 1
ATOM 2015 C CA . THR B 1 103 ? 5.215 16 6.109 1 95.62 103 THR B CA 1
ATOM 2016 C C . THR B 1 103 ? 4.809 15.469 4.734 1 95.62 103 THR B C 1
ATOM 2018 O O . THR B 1 103 ? 5.203 16.031 3.709 1 95.62 103 THR B O 1
ATOM 2021 N N . VAL B 1 104 ? 3.973 14.461 4.703 1 95.31 104 VAL B N 1
ATOM 2022 C CA . VAL B 1 104 ? 3.514 13.883 3.445 1 95.31 104 VAL B CA 1
ATOM 2023 C C . VAL B 1 104 ? 2.658 14.898 2.689 1 95.31 104 VAL B C 1
ATOM 2025 O O . VAL B 1 104 ? 2.838 15.094 1.486 1 95.31 104 VAL B O 1
ATOM 2028 N N . LEU B 1 105 ? 1.794 15.555 3.416 1 92.31 105 LEU B N 1
ATOM 2029 C CA . LEU B 1 105 ? 0.906 16.531 2.791 1 92.31 105 LEU B CA 1
ATOM 2030 C C . LEU B 1 105 ? 1.702 17.688 2.199 1 92.31 105 LEU B C 1
ATOM 2032 O O . LEU B 1 105 ? 1.405 18.156 1.095 1 92.31 105 LEU B O 1
ATOM 2036 N N . ALA B 1 106 ? 2.645 18.125 2.902 1 93.62 106 ALA B N 1
ATOM 2037 C CA . ALA B 1 106 ? 3.465 19.234 2.424 1 93.62 106 ALA B CA 1
ATOM 2038 C C . ALA B 1 106 ? 4.227 18.844 1.158 1 93.62 106 ALA B C 1
ATOM 2040 O O . ALA B 1 106 ? 4.273 19.609 0.196 1 93.62 106 ALA B O 1
ATOM 2041 N N . ILE B 1 107 ? 4.801 17.688 1.145 1 95.5 107 ILE B N 1
ATOM 2042 C CA . ILE B 1 107 ? 5.551 17.219 -0.018 1 95.5 107 ILE B CA 1
ATOM 2043 C C . ILE B 1 107 ? 4.613 17.078 -1.216 1 95.5 107 ILE B C 1
ATOM 2045 O O . ILE B 1 107 ? 4.941 17.516 -2.32 1 95.5 107 ILE B O 1
ATOM 2049 N N . TRP B 1 108 ? 3.463 16.5 -0.97 1 93.44 108 TRP B N 1
ATOM 2050 C CA . TRP B 1 108 ? 2.5 16.375 -2.059 1 93.44 108 TRP B CA 1
ATOM 2051 C C . TRP B 1 108 ? 2.098 17.734 -2.605 1 93.44 108 TRP B C 1
ATOM 2053 O O . TRP B 1 108 ? 2.043 17.938 -3.822 1 93.44 108 TRP B O 1
ATOM 2063 N N . ALA B 1 109 ? 1.827 18.703 -1.737 1 91.06 109 ALA B N 1
ATOM 2064 C CA . ALA B 1 109 ? 1.485 20.062 -2.15 1 91.06 109 ALA B CA 1
ATOM 2065 C C . ALA B 1 109 ? 2.607 20.672 -2.979 1 91.06 109 ALA B C 1
ATOM 2067 O O . ALA B 1 109 ? 2.359 21.25 -4.039 1 91.06 109 ALA B O 1
ATOM 2068 N N . GLY B 1 110 ? 3.801 20.516 -2.506 1 93.31 110 GLY B N 1
ATOM 2069 C CA . GLY B 1 110 ? 4.941 21.047 -3.232 1 93.31 110 GLY B CA 1
ATOM 2070 C C . GLY B 1 110 ? 5.109 20.438 -4.613 1 93.31 110 GLY B C 1
ATOM 2071 O O . GLY B 1 110 ? 5.344 21.156 -5.59 1 93.31 110 GLY B O 1
ATOM 2072 N N . LEU B 1 111 ? 4.984 19.188 -4.684 1 93 111 LEU B N 1
ATOM 2073 C CA . LEU B 1 111 ? 5.105 18.484 -5.957 1 93 111 LEU B CA 1
ATOM 2074 C C . LEU B 1 111 ? 4.027 18.953 -6.934 1 93 111 LEU B C 1
ATOM 2076 O O . LEU B 1 111 ? 4.176 18.797 -8.148 1 93 111 LEU B O 1
ATOM 2080 N N . ASN B 1 112 ? 2.986 19.484 -6.352 1 90.75 112 ASN B N 1
ATOM 2081 C CA . ASN B 1 112 ? 1.886 19.953 -7.195 1 90.75 112 ASN B CA 1
ATOM 2082 C C . ASN B 1 112 ? 1.898 21.469 -7.355 1 90.75 112 ASN B C 1
ATOM 2084 O O . ASN B 1 112 ? 0.863 22.078 -7.633 1 90.75 112 ASN B O 1
ATOM 2088 N N . GLY B 1 113 ? 2.998 22.062 -7.055 1 91.38 113 GLY B N 1
ATOM 2089 C CA . GLY B 1 113 ? 3.229 23.438 -7.484 1 91.38 113 GLY B CA 1
ATOM 2090 C C . GLY B 1 113 ? 3.066 24.453 -6.367 1 91.38 113 GLY B C 1
ATOM 2091 O O . GLY B 1 113 ? 3.203 25.656 -6.586 1 91.38 113 GLY B O 1
ATOM 2092 N N . VAL B 1 114 ? 2.811 24.078 -5.176 1 90.94 114 VAL B N 1
ATOM 2093 C CA . VAL B 1 114 ? 2.705 25.016 -4.062 1 90.94 114 VAL B CA 1
ATOM 2094 C C . VAL B 1 114 ? 4.094 25.516 -3.674 1 90.94 114 VAL B C 1
ATOM 2096 O O . VAL B 1 114 ? 4.996 24.703 -3.404 1 90.94 114 VAL B O 1
ATOM 2099 N N . GLU B 1 115 ? 4.406 26.734 -3.666 1 92.69 115 GLU B N 1
ATOM 2100 C CA . GLU B 1 115 ? 5.723 27.328 -3.447 1 92.69 115 GLU B CA 1
ATOM 2101 C C . GLU B 1 115 ? 6.148 27.203 -1.987 1 92.69 115 GLU B C 1
ATOM 2103 O O . GLU B 1 115 ? 7.32 26.953 -1.695 1 92.69 115 GLU B O 1
ATOM 2108 N N . ASN B 1 116 ? 5.23 27.438 -1 1 94.94 116 ASN B N 1
ATOM 2109 C CA . ASN B 1 116 ? 5.48 27.312 0.432 1 94.94 116 ASN B CA 1
ATOM 2110 C C . ASN B 1 116 ? 4.645 26.203 1.056 1 94.94 116 ASN B C 1
ATOM 2112 O O . ASN B 1 116 ? 3.715 26.469 1.821 1 94.94 116 ASN B O 1
ATOM 2116 N N . PRO B 1 117 ? 5.078 25 0.793 1 94 117 PRO B N 1
ATOM 2117 C CA . PRO B 1 117 ? 4.188 23.875 1.08 1 94 117 PRO B CA 1
ATOM 2118 C C . PRO B 1 117 ? 3.932 23.688 2.574 1 94 117 PRO B C 1
ATOM 2120 O O . PRO B 1 117 ? 2.824 23.328 2.973 1 94 117 PRO B O 1
ATOM 2123 N N . ILE B 1 118 ? 4.949 23.969 3.4 1 95.31 118 ILE B N 1
ATOM 2124 C CA . ILE B 1 118 ? 4.777 23.797 4.84 1 95.31 118 ILE B CA 1
ATOM 2125 C C . ILE B 1 118 ? 3.771 24.828 5.363 1 95.31 118 ILE B C 1
ATOM 2127 O O . ILE B 1 118 ? 2.844 24.469 6.094 1 95.31 118 ILE B O 1
ATOM 2131 N N . GLU B 1 119 ? 3.947 26.016 4.996 1 94.44 119 GLU B N 1
ATOM 2132 C CA . GLU B 1 119 ? 3.008 27.062 5.395 1 94.44 119 GLU B CA 1
ATOM 2133 C C . GLU B 1 119 ? 1.601 26.766 4.887 1 94.44 119 GLU B C 1
ATOM 2135 O O . GLU B 1 119 ? 0.619 26.969 5.605 1 94.44 119 GLU B O 1
ATOM 2140 N N . TYR B 1 120 ? 1.577 26.344 3.668 1 90.44 120 TYR B N 1
ATOM 2141 C CA . TYR B 1 120 ? 0.301 26.016 3.047 1 90.44 120 TYR B CA 1
ATOM 2142 C C . TYR B 1 120 ? -0.441 24.953 3.857 1 90.44 120 TYR B C 1
ATOM 2144 O O . TYR B 1 120 ? -1.633 25.109 4.137 1 90.44 120 TYR B O 1
ATOM 2152 N N . VAL B 1 121 ? 0.234 23.859 4.273 1 90.5 121 VAL B N 1
ATOM 2153 C CA . VAL B 1 121 ? -0.391 22.766 5.008 1 90.5 121 VAL B CA 1
ATOM 2154 C C . VAL B 1 121 ? -0.752 23.234 6.418 1 90.5 121 VAL B C 1
ATOM 2156 O O . VAL B 1 121 ? -1.774 22.812 6.973 1 90.5 121 VAL B O 1
ATOM 2159 N N . ARG B 1 122 ? 0.044 24.047 6.992 1 90.06 122 ARG B N 1
ATOM 2160 C CA . ARG B 1 122 ? -0.26 24.562 8.32 1 90.06 122 ARG B CA 1
ATOM 2161 C C . ARG B 1 122 ? -1.51 25.438 8.297 1 90.06 122 ARG B C 1
ATOM 2163 O O . ARG B 1 122 ? -2.281 25.453 9.258 1 90.06 122 ARG B O 1
ATOM 2170 N N . GLU B 1 123 ? -1.743 26.047 7.211 1 87.12 123 GLU B N 1
ATOM 2171 C CA . GLU B 1 123 ? -2.906 26.922 7.062 1 87.12 123 GLU B CA 1
ATOM 2172 C C . GLU B 1 123 ? -4.152 26.125 6.707 1 87.12 123 GLU B C 1
ATOM 2174 O O . GLU B 1 123 ? -5.242 26.391 7.219 1 87.12 123 GLU B O 1
ATOM 2179 N N . CYS B 1 124 ? -4.027 25.172 5.875 1 83.69 124 CYS B N 1
ATOM 2180 C CA . CYS B 1 124 ? -5.191 24.547 5.27 1 83.69 124 CYS B CA 1
ATOM 2181 C C . CYS B 1 124 ? -5.531 23.234 5.977 1 83.69 124 CYS B C 1
ATOM 2183 O O . CYS B 1 124 ? -6.633 22.703 5.824 1 83.69 124 CYS B O 1
ATOM 2185 N N . TYR B 1 125 ? -4.574 22.688 6.727 1 82.38 125 TYR B N 1
ATOM 2186 C CA . TYR B 1 125 ? -4.789 21.391 7.367 1 82.38 125 TYR B CA 1
ATOM 2187 C C . TYR B 1 125 ? -4.672 21.5 8.883 1 82.38 125 TYR B C 1
ATOM 2189 O O . TYR B 1 125 ? -5.672 21.438 9.602 1 82.38 125 TYR B O 1
ATOM 2197 N N . CYS B 1 126 ? -3.467 21.812 9.375 1 83.56 126 CYS B N 1
ATOM 2198 C CA . CYS B 1 126 ? -3.207 21.859 10.805 1 83.56 126 CYS B CA 1
ATOM 2199 C C . CYS B 1 126 ? -2.023 22.766 11.117 1 83.56 126 CYS B C 1
ATOM 2201 O O . CYS B 1 126 ? -0.924 22.562 10.602 1 83.56 126 CYS B O 1
ATOM 2203 N N . GLU B 1 127 ? -2.248 23.672 11.992 1 87.5 127 GLU B N 1
ATOM 2204 C CA . GLU B 1 127 ? -1.201 24.625 12.344 1 87.5 127 GLU B CA 1
ATOM 2205 C C . GLU B 1 127 ? 0.039 23.922 12.883 1 87.5 127 GLU B C 1
ATOM 2207 O O . GLU B 1 127 ? 1.154 24.422 12.758 1 87.5 127 GLU B O 1
ATOM 2212 N N . CYS B 1 128 ? -0.138 22.766 13.367 1 88.94 128 CYS B N 1
ATOM 2213 C CA . CYS B 1 128 ? 0.956 22.016 13.984 1 88.94 128 CYS B CA 1
ATOM 2214 C C . CYS B 1 128 ? 1.592 21.062 12.984 1 88.94 128 CYS B C 1
ATOM 2216 O O . CYS B 1 128 ? 2.482 20.281 13.344 1 88.94 128 CYS B O 1
ATOM 2218 N N . ALA B 1 129 ? 1.179 21.109 11.766 1 90.44 129 ALA B N 1
ATOM 2219 C CA . ALA B 1 129 ? 1.712 20.188 10.766 1 90.44 129 ALA B CA 1
ATOM 2220 C C . ALA B 1 129 ? 3.221 20.359 10.609 1 90.44 129 ALA B C 1
ATOM 2222 O O . ALA B 1 129 ? 3.729 21.484 10.625 1 90.44 129 ALA B O 1
ATOM 2223 N N . VAL B 1 130 ? 3.867 19.219 10.352 1 95.38 130 VAL B N 1
ATOM 2224 C CA . VAL B 1 130 ? 5.324 19.219 10.273 1 95.38 130 VAL B CA 1
ATOM 2225 C C . VAL B 1 130 ? 5.91 19.781 11.57 1 95.38 130 VAL B C 1
ATOM 2227 O O . VAL B 1 130 ? 6.18 20.984 11.672 1 95.38 130 VAL B O 1
ATOM 2230 N N . GLU B 1 131 ? 6.207 18.938 12.477 1 95.19 131 GLU B N 1
ATOM 2231 C CA . GLU B 1 131 ? 6.375 19.312 13.883 1 95.19 131 GLU B CA 1
ATOM 2232 C C . GLU B 1 131 ? 7.844 19.531 14.219 1 95.19 131 GLU B C 1
ATOM 2234 O O . GLU B 1 131 ? 8.164 20.297 15.141 1 95.19 131 GLU B O 1
ATOM 2239 N N . THR B 1 132 ? 8.75 18.875 13.547 1 97.38 132 THR B N 1
ATOM 2240 C CA . THR B 1 132 ? 10.156 18.938 13.922 1 97.38 132 THR B CA 1
ATOM 2241 C C . THR B 1 132 ? 10.977 19.625 12.828 1 97.38 132 THR B C 1
ATOM 2243 O O . THR B 1 132 ? 10.562 19.656 11.672 1 97.38 132 THR B O 1
ATOM 2246 N N . GLU B 1 133 ? 12.102 20.156 13.258 1 98 133 GLU B N 1
ATOM 2247 C CA . GLU B 1 133 ? 13.039 20.719 12.297 1 98 133 GLU B CA 1
ATOM 2248 C C . GLU B 1 133 ? 13.477 19.688 11.266 1 98 133 GLU B C 1
ATOM 2250 O O . GLU B 1 133 ? 13.672 20 10.094 1 98 133 GLU B O 1
ATOM 2255 N N . GLU B 1 134 ? 13.672 18.516 11.742 1 98.25 134 GLU B N 1
ATOM 2256 C CA . GLU B 1 134 ? 14.078 17.438 10.852 1 98.25 134 GLU B CA 1
ATOM 2257 C C . GLU B 1 134 ? 13.023 17.172 9.781 1 98.25 134 GLU B C 1
ATOM 2259 O O . GLU B 1 134 ? 13.359 16.938 8.617 1 98.25 134 GLU B O 1
ATOM 2264 N N . GLN B 1 135 ? 11.773 17.188 10.117 1 98.38 135 GLN B N 1
ATOM 2265 C CA . GLN B 1 135 ? 10.688 17.031 9.164 1 98.38 135 GLN B CA 1
ATOM 2266 C C . GLN B 1 135 ? 10.672 18.188 8.164 1 98.38 135 GLN B C 1
ATOM 2268 O O . GLN B 1 135 ? 10.477 17.969 6.961 1 98.38 135 GLN B O 1
ATOM 2273 N N . GLU B 1 136 ? 10.875 19.391 8.664 1 98.38 136 GLU B N 1
ATOM 2274 C CA . GLU B 1 136 ? 10.93 20.547 7.781 1 98.38 136 GLU B CA 1
ATOM 2275 C C . GLU B 1 136 ? 12.07 20.422 6.773 1 98.38 136 GLU B C 1
ATOM 2277 O O . GLU B 1 136 ? 11.875 20.656 5.578 1 98.38 136 GLU B O 1
ATOM 2282 N N . GLU B 1 137 ? 13.219 20.078 7.277 1 98.44 137 GLU B N 1
ATOM 2283 C CA . GLU B 1 137 ? 14.383 19.906 6.414 1 98.44 137 GLU B CA 1
ATOM 2284 C C . GLU B 1 137 ? 14.156 18.812 5.383 1 98.44 137 GLU B C 1
ATOM 2286 O O . GLU B 1 137 ? 14.555 18.938 4.223 1 98.44 137 GLU B O 1
ATOM 2291 N N . PHE B 1 138 ? 13.562 17.797 5.777 1 98.56 138 PHE B N 1
ATOM 2292 C CA . PHE B 1 138 ? 13.281 16.688 4.871 1 98.56 138 PHE B CA 1
ATOM 2293 C C . PHE B 1 138 ? 12.375 17.125 3.732 1 98.56 138 PHE B C 1
ATOM 2295 O O . PHE B 1 138 ? 12.625 16.797 2.568 1 98.56 138 PHE B O 1
ATOM 2302 N N . VAL B 1 139 ? 11.305 17.875 4.07 1 98.25 139 VAL B N 1
ATOM 2303 C CA . VAL B 1 139 ? 10.391 18.391 3.053 1 98.25 139 VAL B CA 1
ATOM 2304 C C . VAL B 1 139 ? 11.164 19.219 2.037 1 98.25 139 VAL B C 1
ATOM 2306 O O . VAL B 1 139 ? 11.031 19.016 0.828 1 98.25 139 VAL B O 1
ATOM 2309 N N . MET B 1 140 ? 12.008 20.094 2.52 1 98.12 140 MET B N 1
ATOM 2310 C CA . MET B 1 140 ? 12.742 21 1.649 1 98.12 140 MET B CA 1
ATOM 2311 C C . MET B 1 140 ? 13.727 20.234 0.771 1 98.12 140 MET B C 1
ATOM 2313 O O . MET B 1 140 ? 13.805 20.469 -0.435 1 98.12 140 MET B O 1
ATOM 2317 N N . GLU B 1 141 ? 14.461 19.344 1.351 1 98.06 141 GLU B N 1
ATOM 2318 C CA . GLU B 1 141 ? 15.469 18.594 0.612 1 98.06 141 GLU B CA 1
ATOM 2319 C C . GLU B 1 141 ? 14.82 17.672 -0.421 1 98.06 141 GLU B C 1
ATOM 2321 O O . GLU B 1 141 ? 15.328 17.531 -1.536 1 98.06 141 GLU B O 1
ATOM 2326 N N . TYR B 1 142 ? 13.758 17.031 0.014 1 98.12 142 TYR B N 1
ATOM 2327 C CA . TYR B 1 142 ? 13.062 16.125 -0.892 1 98.12 142 TYR B CA 1
ATOM 2328 C C . TYR B 1 142 ? 12.555 16.875 -2.119 1 98.12 142 TYR B C 1
ATOM 2330 O O . TYR B 1 142 ? 12.711 16.391 -3.25 1 98.12 142 TYR B O 1
ATOM 2338 N N . LEU B 1 143 ? 11.992 18.047 -1.932 1 97.69 143 LEU B N 1
ATOM 2339 C CA . LEU B 1 143 ? 11.406 18.828 -3.014 1 97.69 143 LEU B CA 1
ATOM 2340 C C . LEU B 1 143 ? 12.5 19.469 -3.865 1 97.69 143 LEU B C 1
ATOM 2342 O O . LEU B 1 143 ? 12.352 19.594 -5.086 1 97.69 143 LEU B O 1
ATOM 2346 N N . LYS B 1 144 ? 13.633 19.859 -3.275 1 96.69 144 LYS B N 1
ATOM 2347 C CA . LYS B 1 144 ? 14.742 20.438 -4.016 1 96.69 144 LYS B CA 1
ATOM 2348 C C . LYS B 1 144 ? 15.281 19.469 -5.062 1 96.69 144 LYS B C 1
ATOM 2350 O O . LYS B 1 144 ? 15.641 19.875 -6.168 1 96.69 144 LYS B O 1
ATOM 2355 N N . LYS B 1 145 ? 15.273 18.203 -4.773 1 94.88 145 LYS B N 1
ATOM 2356 C CA . LYS B 1 145 ? 15.82 17.172 -5.656 1 94.88 145 LYS B CA 1
ATOM 2357 C C . LYS B 1 145 ? 14.836 16.812 -6.762 1 94.88 145 LYS B C 1
ATOM 2359 O O . LYS B 1 145 ? 15.219 16.203 -7.766 1 94.88 145 LYS B O 1
ATOM 2364 N N . ARG B 1 146 ? 13.594 17.172 -6.617 1 92.38 146 ARG B N 1
ATOM 2365 C CA . ARG B 1 146 ? 12.578 16.688 -7.543 1 92.38 146 ARG B CA 1
ATOM 2366 C C . ARG B 1 146 ? 11.969 17.844 -8.336 1 92.38 146 ARG B C 1
ATOM 2368 O O . ARG B 1 146 ? 11.266 17.625 -9.328 1 92.38 146 ARG B O 1
ATOM 2375 N N . LEU B 1 147 ? 12.141 18.953 -7.867 1 86.06 147 LEU B N 1
ATOM 2376 C CA . LEU B 1 147 ? 11.672 20.141 -8.586 1 86.06 147 LEU B CA 1
ATOM 2377 C C . LEU B 1 147 ? 12.844 20.922 -9.156 1 86.06 147 LEU B C 1
ATOM 2379 O O . LEU B 1 147 ? 13.93 20.938 -8.578 1 86.06 147 LEU B O 1
#

Nearest PDB structures (foldseek):
  9e9u-assembly1_A  TM=7.664E-01  e=1.404E-09  synthetic construct
  5z5b-assembly3_C  TM=7.752E-01  e=2.348E-09  Thermococcus kodakarensis KOD1
  5z5a-assembly3_C  TM=7.531E-01  e=1.936E-09  Thermococcus kodakarensis KOD1
  4erc-assembly1_A  TM=7.695E-01  e=7.555E-08  Homo sapiens
  2r0b-assembly1_A  TM=7.416E-01  e=4.989E-05  Homo sapiens

Sequence (294 aa):
MGKCRHNGEVSIFGVRPASFPYFPFNLMDRIGGFVILDELWLRRWCEIIEYPMKIPTLYVPIEDYGIPTVEDMDLIVDFIKYHVSNGREVVVSCIGGHGRTGTVLAIWAGLNGVENPIEYVRECYCECAVETEEQEEFVMEYLKKRLMGKCRHNGEVSIFGVRPASFPYFPFNLMDRIGGFVILDELWLRRWCEIIEYPMKIPTLYVPIEDYGIPTVEDMDLIVDFIKYHVSNGREVVVSCIGGHGRTGTVLAIWAGLNGVENPIEYVRECYCECAVETEEQEEFVMEYLKKRL

Organism: Methanocaldococcus jannaschii (strain ATCC 43067 / DSM 2661 / JAL-1 / JCM 10045 / NBRC 100440) (NCBI:txid243232)

Foldseek 3Di:
DFFLPQPVAATAAEDAPVCVVVPPVVQVVQAQEEEEAADVVVVVCVVPPDPPPPHHYHYHYADVLGEDDLVSLVVVLVVSCVSVVVRGYYYYYYNGSAAHVLLSQLLNSLVVPDPRSSVSCCVRGNVCHNPDPNSVVCSVVSSVVVD/DQFLPPPVFATAAEDAPVCVVVPPVVQVVQAQEEEEAADVVVVVCVVPPDPPPPHHYHYHYADVLGEDDLVSLVVVLVVSCVSVVVRGYYYYYYNGSAAHVLLSQLLNNLVVPDPRSSVSCCVRGNVCHNPDPNSVVCSVVSSVVVD

Radius of gyration: 18.9 Å; Cα contacts (8 Å, |Δi|>4): 571; chains: 2; bounding box: 37×54×41 Å